Protein AF-A0A1H4CNF5-F1 (afdb_monomer)

Sequence (180 aa):
MAQELNKALQDVVSRQKLFEAAVQGYIKVQDEELDVLWWLHGGYSELANLPFGEVSSAQRPLVLAAELSELATVLPGPPSLAALLTRAGVESSAMVSVEVAVNALPLSLLHTLLPESDHPKVSPATTPILEAVRRRLEIDGQDGWTVGWDSVTGLAHKQELSALKFAQSAFLELLLVRLG

Solvent-accessible surface area (backbone atoms only — not comparable to full-atom values): 9914 Å² total; per-residue (Å²): 107,74,69,57,53,51,49,54,51,52,51,50,54,51,51,50,53,52,49,50,53,52,49,54,52,51,50,54,52,52,51,30,55,49,51,48,49,49,47,59,70,65,43,50,35,77,87,78,68,37,44,38,88,71,42,51,84,52,34,36,25,57,54,52,17,50,55,54,30,73,46,48,84,54,89,96,45,68,95,55,49,70,60,53,44,42,74,54,65,32,46,67,84,44,72,43,22,58,51,54,31,56,65,60,47,55,60,70,54,48,47,69,74,54,40,81,91,48,56,86,64,55,34,43,82,77,19,47,66,57,33,52,49,52,40,19,55,77,55,80,56,44,87,74,43,62,72,65,43,35,76,66,44,75,46,60,51,78,51,68,37,36,26,36,60,49,16,54,51,45,22,53,32,51,40,44,58,74,75,98

Secondary structure (DSSP, 8-state):
-HHHHHHHHHHHHHHHHHHHHHHHHHHHHHHHHHHHHHHHHHTEETTTTEETTTS-TTTHHHHHHHHHHHH--STT--TTHHHHHHHTT--SS-EEEHHHHHHHS-HHHHHHHS-GGGGGG--TTT-HHHHHHHHHHHTTT-GGGGTTHHHHHSS-TT-EEEHHHHHHHHHHHHHHHHH-

pLDDT: mean 95.27, std 4.28, range [64.88, 98.44]

Mean predicted aligned error: 4.14 Å

Foldseek 3Di:
DVVVVVVVVVVVVVVVVVVVVVVVVVVLVVQLVVVLVCCLVVQAQPLVRGRLVPPDLLQNLLSVLLVNLVSAPDPPHDPCLLVSSVSSPQDQPDKYFLLSNLLPDDLVSLCVSAPPVLLVVDALAQQLSNQLSSQCVVVVNDSPSLVCSCVRNVHRRPDIHRSSVSSVSSNNSSNSSPPD

Organism: NCBI:txid592050

InterPro domains:
  IPR045523 GTPase-associated system helical domain [PF19994] (5-179)

Structure (mmCIF, N/CA/C/O backbone):
data_AF-A0A1H4CNF5-F1
#
_entry.id   AF-A0A1H4CNF5-F1
#
loop_
_atom_site.group_PD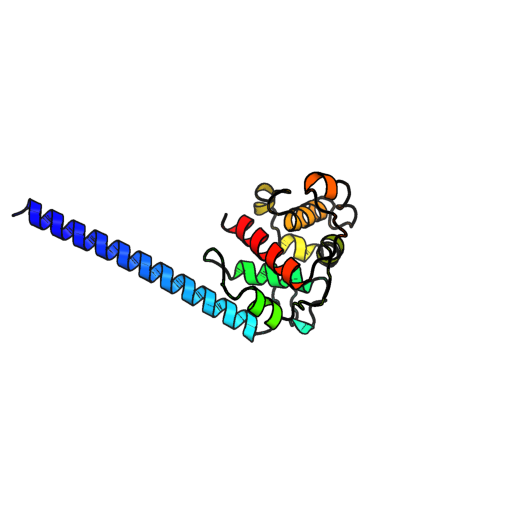B
_atom_site.id
_atom_site.type_symbol
_atom_site.label_atom_id
_atom_site.label_alt_id
_atom_site.label_comp_id
_atom_site.label_asym_id
_atom_site.label_entity_id
_atom_site.label_seq_id
_atom_site.pdbx_PDB_ins_code
_atom_site.Cartn_x
_atom_site.Cartn_y
_atom_site.Cartn_z
_atom_site.occupancy
_atom_site.B_iso_or_equiv
_atom_site.auth_seq_id
_atom_site.auth_comp_id
_atom_site.auth_asym_id
_atom_site.auth_atom_id
_atom_site.pdbx_PDB_model_num
ATOM 1 N N . MET A 1 1 ? 35.008 13.307 -45.219 1.00 64.88 1 MET A N 1
ATOM 2 C CA . MET A 1 1 ? 35.328 11.947 -44.726 1.00 64.88 1 MET A CA 1
ATOM 3 C C . MET A 1 1 ? 35.452 11.868 -43.204 1.00 64.88 1 MET A C 1
ATOM 5 O O . MET A 1 1 ? 34.572 11.271 -42.607 1.00 64.88 1 MET A O 1
ATOM 9 N N . ALA A 1 2 ? 36.448 12.479 -42.544 1.00 73.50 2 ALA A N 1
ATOM 10 C CA . ALA A 1 2 ? 36.614 12.339 -41.081 1.00 73.50 2 ALA A CA 1
ATOM 11 C C . ALA A 1 2 ? 35.409 12.843 -40.253 1.00 73.50 2 ALA A C 1
ATOM 13 O O . ALA A 1 2 ? 35.008 12.210 -39.281 1.00 73.50 2 ALA A O 1
ATOM 14 N N . GLN A 1 3 ? 34.789 13.950 -40.672 1.00 78.81 3 GLN A N 1
ATOM 15 C CA . GLN A 1 3 ? 33.620 14.527 -39.997 1.00 78.81 3 GLN A CA 1
ATOM 16 C C . GLN A 1 3 ? 32.350 13.670 -40.153 1.00 78.81 3 GLN A C 1
ATOM 18 O O . GLN A 1 3 ? 31.558 13.569 -39.220 1.00 78.81 3 GLN A O 1
ATOM 23 N N . GLU A 1 4 ? 32.178 13.008 -41.299 1.00 81.88 4 GLU A N 1
ATOM 24 C CA . GLU A 1 4 ? 31.044 12.105 -41.537 1.00 81.88 4 GLU A CA 1
ATOM 25 C C . GLU A 1 4 ? 31.194 10.784 -40.783 1.00 81.88 4 GLU A C 1
ATOM 27 O O . GLU A 1 4 ? 30.220 10.292 -40.222 1.00 81.88 4 GLU A O 1
ATOM 32 N N . LEU A 1 5 ? 32.419 10.255 -40.691 1.00 86.38 5 LEU A N 1
ATOM 33 C CA . LEU A 1 5 ? 32.714 9.082 -39.870 1.00 86.38 5 LEU A CA 1
ATOM 34 C C . LEU A 1 5 ? 32.433 9.356 -38.385 1.00 86.38 5 LEU A C 1
ATOM 36 O O . LEU A 1 5 ? 31.827 8.527 -37.713 1.00 86.38 5 LEU A O 1
ATOM 40 N N . ASN A 1 6 ? 32.822 10.534 -37.887 1.00 91.25 6 ASN A N 1
ATOM 41 C CA . ASN A 1 6 ? 32.566 10.926 -36.501 1.00 91.25 6 ASN A CA 1
ATOM 42 C C . ASN A 1 6 ? 31.057 11.047 -36.218 1.00 91.25 6 ASN A C 1
ATOM 44 O O . ASN A 1 6 ? 30.575 10.545 -35.206 1.00 91.25 6 ASN A O 1
ATOM 48 N N . LYS A 1 7 ? 30.289 11.624 -37.153 1.00 93.44 7 LYS A N 1
ATOM 49 C CA . LYS A 1 7 ? 28.824 11.693 -37.057 1.00 93.44 7 LYS A CA 1
ATOM 50 C C . LYS A 1 7 ? 28.179 10.302 -37.049 1.00 93.44 7 LYS A C 1
ATOM 52 O O . LYS A 1 7 ? 27.369 10.020 -36.176 1.00 93.44 7 LYS A O 1
ATOM 57 N N . ALA A 1 8 ? 28.572 9.415 -37.965 1.00 94.06 8 ALA A N 1
ATOM 58 C CA . ALA A 1 8 ? 28.045 8.050 -38.005 1.00 94.06 8 ALA A CA 1
ATOM 59 C C . ALA A 1 8 ? 28.347 7.276 -36.708 1.00 94.06 8 ALA A C 1
ATOM 61 O O . ALA A 1 8 ? 27.500 6.538 -36.210 1.00 94.06 8 ALA A O 1
ATOM 62 N N . LEU A 1 9 ? 29.534 7.480 -36.128 1.00 95.25 9 LEU A N 1
ATOM 63 C CA . LEU A 1 9 ? 29.922 6.867 -34.860 1.00 95.25 9 LEU A CA 1
ATOM 64 C C . LEU A 1 9 ? 29.094 7.421 -33.688 1.00 95.25 9 LEU A C 1
ATOM 66 O O . LEU A 1 9 ? 28.621 6.648 -32.857 1.00 95.25 9 LEU A O 1
ATOM 70 N N . GLN A 1 10 ? 28.840 8.733 -33.654 1.00 95.75 10 GLN A N 1
ATOM 71 C CA . GLN A 1 10 ? 27.931 9.354 -32.681 1.00 95.75 10 GLN A CA 1
ATOM 72 C C . GLN A 1 10 ? 26.492 8.838 -32.809 1.00 95.75 10 GLN A C 1
ATOM 74 O O . GLN A 1 10 ? 25.843 8.576 -31.792 1.00 95.75 10 GLN A O 1
ATOM 79 N N . ASP A 1 11 ? 26.005 8.643 -34.034 1.00 95.75 11 ASP A N 1
ATOM 80 C CA . ASP A 1 11 ? 24.675 8.091 -34.290 1.00 95.75 11 ASP A CA 1
ATOM 81 C C . ASP A 1 11 ? 24.570 6.643 -33.781 1.00 95.75 11 ASP A C 1
ATOM 83 O O . ASP A 1 11 ? 23.580 6.283 -33.143 1.00 95.75 11 ASP A O 1
ATOM 87 N N . VAL A 1 12 ? 25.602 5.817 -33.996 1.00 96.50 12 VAL A N 1
ATOM 88 C CA . VAL A 1 12 ? 25.658 4.439 -33.475 1.00 96.50 12 VAL A CA 1
ATOM 89 C C . VAL A 1 12 ? 25.674 4.427 -31.948 1.00 96.50 12 VAL A C 1
ATOM 91 O O . VAL A 1 12 ? 24.873 3.715 -31.346 1.00 96.50 12 VAL A O 1
ATOM 94 N N . VAL A 1 13 ? 26.516 5.249 -31.313 1.00 97.12 13 VAL A N 1
ATOM 95 C CA . VAL A 1 13 ? 26.571 5.354 -29.844 1.00 97.12 13 VAL A CA 1
ATOM 96 C C . VAL A 1 13 ? 25.222 5.795 -29.275 1.00 97.12 13 VAL A C 1
ATOM 98 O O . VAL A 1 13 ? 24.762 5.244 -28.278 1.00 97.12 13 VAL A O 1
ATOM 101 N N . SER A 1 14 ? 24.558 6.759 -29.914 1.00 96.62 14 SER A N 1
ATOM 102 C CA . SER A 1 14 ? 23.245 7.240 -29.473 1.00 96.6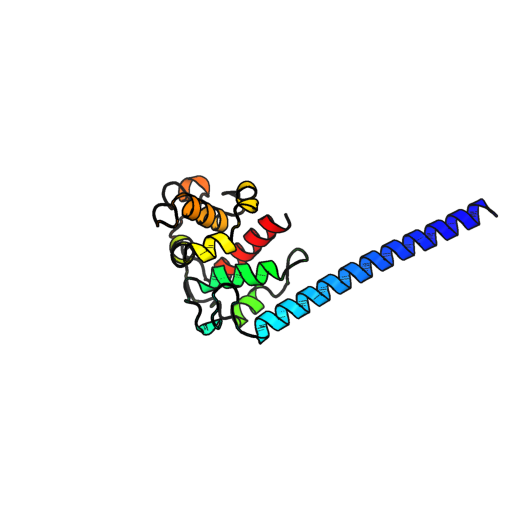2 14 SER A CA 1
ATOM 103 C C . SER A 1 14 ? 22.182 6.147 -29.580 1.00 96.62 14 SER A C 1
ATOM 105 O O . SER A 1 14 ? 21.421 5.936 -28.638 1.00 96.62 14 SER A O 1
ATOM 107 N N . ARG A 1 15 ? 22.167 5.389 -30.685 1.00 96.06 15 ARG A N 1
ATOM 108 C CA . ARG A 1 15 ? 21.268 4.235 -30.853 1.00 96.06 15 ARG A CA 1
ATOM 109 C C . ARG A 1 15 ? 21.540 3.145 -29.823 1.00 96.06 15 ARG A C 1
ATOM 111 O O . ARG A 1 15 ? 20.591 2.593 -29.280 1.00 96.06 15 ARG A O 1
ATOM 118 N N . GLN A 1 16 ? 22.808 2.865 -29.530 1.00 97.00 16 GLN A N 1
ATOM 119 C CA . GLN A 1 16 ? 23.183 1.866 -28.534 1.00 97.00 16 GLN A CA 1
ATOM 120 C C . GLN A 1 16 ? 22.712 2.265 -27.132 1.00 97.00 16 GLN A C 1
ATOM 122 O O . GLN A 1 16 ? 22.131 1.435 -26.444 1.00 97.00 16 GLN A O 1
ATOM 127 N N . LYS A 1 17 ? 22.865 3.538 -26.743 1.00 96.94 17 LYS A N 1
ATOM 128 C CA . LYS A 1 17 ? 22.351 4.048 -25.460 1.00 96.94 17 LYS A CA 1
ATOM 129 C C . LYS A 1 17 ? 20.832 3.937 -25.350 1.00 96.94 17 LYS A C 1
ATOM 131 O O . LYS A 1 17 ? 20.324 3.545 -24.307 1.00 96.94 17 LYS A O 1
ATOM 136 N N . LEU A 1 18 ? 20.107 4.276 -26.418 1.00 96.25 18 LEU A N 1
ATOM 137 C CA . LEU A 1 18 ? 18.647 4.151 -26.442 1.00 96.25 18 LEU A CA 1
ATOM 138 C C . LEU A 1 18 ? 18.205 2.690 -26.340 1.00 96.25 18 LEU A C 1
ATOM 140 O O . LEU A 1 18 ? 17.275 2.385 -25.600 1.00 96.25 18 LEU A O 1
ATOM 144 N N . PHE A 1 19 ? 18.885 1.794 -27.056 1.00 96.81 19 PHE A N 1
ATOM 145 C CA . PHE A 1 19 ? 18.624 0.362 -26.976 1.00 96.81 19 PHE A CA 1
ATOM 146 C C . PHE A 1 19 ? 18.889 -0.179 -25.568 1.00 96.81 19 PHE A C 1
ATOM 148 O O . PHE A 1 19 ? 18.034 -0.858 -25.010 1.00 96.81 19 PHE A O 1
ATOM 155 N N . GLU A 1 20 ? 20.030 0.161 -24.969 1.00 97.31 20 GLU A N 1
ATOM 156 C CA . GLU A 1 20 ? 20.380 -0.258 -23.611 1.00 97.31 20 GLU A CA 1
ATOM 157 C C . GLU A 1 20 ? 19.353 0.237 -22.586 1.00 97.31 20 GLU A C 1
ATOM 159 O O . GLU A 1 20 ? 18.864 -0.556 -21.786 1.00 97.31 20 GLU A O 1
ATOM 164 N N . ALA A 1 21 ? 18.953 1.510 -22.659 1.00 95.56 21 ALA A N 1
ATOM 165 C CA . ALA A 1 21 ? 17.925 2.064 -21.783 1.00 95.56 21 ALA A CA 1
ATOM 166 C C . ALA A 1 21 ? 16.567 1.358 -21.956 1.00 95.56 21 ALA A C 1
ATOM 168 O O . ALA A 1 21 ? 15.895 1.066 -20.968 1.00 95.56 21 ALA A O 1
ATOM 169 N N . ALA A 1 22 ? 16.174 1.044 -23.195 1.00 94.56 22 ALA A N 1
ATOM 170 C CA . ALA A 1 22 ? 14.934 0.321 -23.472 1.00 94.56 22 ALA A CA 1
ATOM 171 C C . ALA A 1 22 ? 14.970 -1.116 -22.925 1.00 94.56 22 ALA A C 1
ATOM 173 O O . ALA A 1 22 ? 13.998 -1.565 -22.320 1.00 94.56 22 ALA A O 1
ATOM 174 N N . VAL A 1 23 ? 16.094 -1.820 -23.090 1.00 96.50 23 VAL A N 1
ATOM 175 C CA . VAL A 1 23 ? 16.281 -3.179 -22.560 1.00 96.50 23 VAL A CA 1
ATOM 176 C C . VAL A 1 23 ? 16.286 -3.173 -21.034 1.00 96.50 23 VAL A C 1
ATOM 178 O O . VAL A 1 23 ? 15.608 -3.995 -20.428 1.00 96.50 23 VAL A O 1
ATOM 181 N N . GLN A 1 24 ? 16.986 -2.229 -20.401 1.00 94.75 24 GLN A N 1
ATOM 182 C CA . GLN A 1 24 ? 16.976 -2.086 -18.943 1.00 94.75 24 GLN A CA 1
ATOM 183 C C . GLN A 1 24 ? 15.569 -1.789 -18.412 1.00 94.75 24 GLN A C 1
ATOM 185 O O . GLN A 1 24 ? 15.169 -2.358 -17.401 1.00 94.75 24 GLN A O 1
ATOM 190 N N . GLY A 1 25 ? 14.806 -0.932 -19.099 1.00 91.69 25 GLY A N 1
ATOM 191 C CA . GLY A 1 25 ? 13.409 -0.669 -18.758 1.00 91.69 25 GLY A CA 1
ATOM 192 C C . GLY A 1 25 ? 12.540 -1.924 -18.857 1.00 91.69 25 GLY A C 1
ATOM 193 O O . GLY A 1 25 ? 11.796 -2.222 -17.930 1.00 91.69 25 GLY A O 1
ATOM 194 N N . TYR A 1 26 ? 12.683 -2.693 -19.940 1.00 92.88 26 TYR A N 1
ATOM 195 C CA . TYR A 1 26 ? 11.960 -3.954 -20.120 1.00 92.88 26 TYR A CA 1
ATOM 196 C C . TYR A 1 26 ? 12.291 -4.978 -19.026 1.00 92.88 26 TYR A C 1
ATOM 198 O O . TYR A 1 26 ? 11.378 -5.582 -18.475 1.00 92.88 26 TYR A O 1
ATOM 206 N N . ILE A 1 27 ? 13.574 -5.139 -18.677 1.00 94.75 27 ILE A N 1
ATOM 207 C CA . ILE A 1 27 ? 14.005 -6.059 -17.613 1.00 94.75 27 ILE A CA 1
ATOM 208 C C . ILE A 1 27 ? 13.372 -5.669 -16.275 1.00 94.75 27 ILE A C 1
ATOM 210 O O . ILE A 1 27 ? 12.783 -6.524 -15.631 1.00 94.75 27 ILE A O 1
ATOM 214 N N . LYS A 1 28 ? 13.391 -4.382 -15.903 1.00 92.75 28 LYS A N 1
ATOM 215 C CA . LYS A 1 28 ? 12.764 -3.916 -14.652 1.00 92.75 28 LYS A CA 1
ATOM 216 C C . LYS A 1 28 ? 11.272 -4.229 -14.578 1.00 92.75 28 LYS A C 1
ATOM 218 O O . LYS A 1 28 ? 10.793 -4.638 -13.530 1.00 92.75 28 LYS A O 1
ATOM 223 N N . VAL A 1 29 ? 10.547 -4.044 -15.683 1.00 92.62 29 VAL A N 1
ATOM 224 C CA . VAL A 1 29 ? 9.117 -4.385 -15.745 1.00 92.62 29 VAL A CA 1
ATOM 225 C C . VAL A 1 29 ? 8.913 -5.892 -15.591 1.00 92.62 29 VAL A C 1
ATOM 227 O O . VAL A 1 29 ? 8.014 -6.308 -14.873 1.00 92.62 29 VAL A O 1
ATOM 230 N N . GLN A 1 30 ? 9.746 -6.714 -16.233 1.00 94.44 30 GLN A N 1
ATOM 231 C CA . GLN A 1 30 ? 9.656 -8.171 -16.103 1.00 94.44 30 GLN A CA 1
ATOM 232 C C . GLN A 1 30 ? 9.985 -8.659 -14.687 1.00 94.44 30 GLN A C 1
ATOM 234 O O . GLN A 1 30 ? 9.307 -9.558 -14.197 1.00 94.44 30 GLN A O 1
ATOM 239 N N . ASP A 1 31 ? 10.981 -8.062 -14.031 1.00 95.19 31 ASP A N 1
ATOM 240 C CA . ASP A 1 31 ? 11.329 -8.384 -12.645 1.00 95.19 31 ASP A CA 1
ATOM 241 C C . ASP A 1 31 ? 10.171 -8.016 -11.698 1.00 95.19 31 ASP A C 1
ATOM 243 O O . ASP A 1 31 ? 9.736 -8.859 -10.919 1.00 95.19 31 ASP A O 1
ATOM 247 N N . GLU A 1 32 ? 9.575 -6.823 -11.846 1.00 95.25 32 GLU A N 1
ATOM 248 C CA . GLU A 1 32 ? 8.374 -6.420 -11.092 1.00 95.25 32 GLU A CA 1
ATOM 249 C C . GLU A 1 32 ? 7.196 -7.385 -11.315 1.00 95.25 32 GLU A C 1
ATOM 251 O O . GLU A 1 32 ? 6.569 -7.834 -10.355 1.00 95.25 32 GLU A O 1
ATOM 256 N N . GLU A 1 33 ? 6.881 -7.732 -12.569 1.00 95.19 33 GLU A N 1
ATOM 257 C CA . GLU A 1 33 ? 5.797 -8.674 -12.887 1.00 95.19 33 GLU A CA 1
ATOM 258 C C . GLU A 1 33 ? 6.029 -10.047 -12.241 1.00 95.19 33 GLU A C 1
ATOM 260 O O . GLU A 1 33 ? 5.082 -10.676 -11.757 1.00 95.19 33 GLU A O 1
ATOM 265 N N . LEU A 1 34 ? 7.282 -10.507 -12.219 1.00 96.44 34 LEU A N 1
ATOM 266 C CA . LEU A 1 34 ? 7.670 -11.774 -11.617 1.00 96.44 34 LEU A CA 1
ATOM 267 C C . LEU A 1 34 ? 7.568 -11.729 -10.087 1.00 96.44 34 LEU A C 1
ATOM 269 O O . LEU A 1 34 ? 7.006 -12.652 -9.497 1.00 96.44 34 LEU A O 1
ATOM 273 N N . ASP A 1 35 ? 8.042 -10.660 -9.452 1.00 96.88 35 ASP A N 1
ATOM 274 C CA . ASP A 1 35 ? 7.967 -10.473 -8.001 1.00 96.88 35 ASP A CA 1
ATOM 275 C C . ASP A 1 35 ? 6.511 -10.391 -7.522 1.00 96.88 35 ASP A C 1
ATOM 277 O O . ASP A 1 35 ? 6.114 -11.079 -6.578 1.00 96.88 35 ASP A O 1
ATOM 281 N N . VAL A 1 36 ? 5.667 -9.636 -8.233 1.00 97.25 36 VAL A N 1
ATOM 282 C CA . VAL A 1 36 ? 4.220 -9.570 -7.975 1.00 97.25 36 VAL A CA 1
ATOM 283 C C . VAL A 1 36 ? 3.560 -10.939 -8.147 1.00 97.25 36 VAL A C 1
ATOM 285 O O . VAL A 1 36 ? 2.690 -11.314 -7.352 1.00 97.25 36 VAL A O 1
ATOM 288 N N . LEU A 1 37 ? 3.956 -11.709 -9.167 1.00 96.38 37 LEU A N 1
ATOM 289 C CA . LEU A 1 37 ? 3.444 -13.061 -9.379 1.00 96.38 37 LEU A CA 1
ATOM 290 C C . LEU A 1 37 ? 3.838 -13.993 -8.227 1.00 96.38 37 LEU A C 1
ATOM 292 O O . LEU A 1 37 ? 2.992 -14.764 -7.765 1.00 96.38 37 LEU A O 1
ATOM 296 N N . TRP A 1 38 ? 5.083 -13.918 -7.752 1.00 97.38 38 TRP A N 1
ATOM 297 C CA . TRP A 1 38 ? 5.558 -14.719 -6.625 1.00 97.38 38 TRP A CA 1
ATOM 298 C C . TRP A 1 38 ? 4.844 -14.373 -5.331 1.00 97.38 38 TRP A C 1
ATOM 300 O O . TRP A 1 38 ? 4.374 -15.281 -4.647 1.00 97.38 38 TRP A O 1
ATOM 310 N N . TRP A 1 39 ? 4.690 -13.085 -5.036 1.00 97.81 39 TRP A N 1
ATOM 311 C CA . TRP A 1 39 ? 3.921 -12.612 -3.890 1.00 97.81 39 TRP A CA 1
ATOM 312 C C . TRP A 1 39 ? 2.479 -13.129 -3.928 1.00 97.81 39 TRP A C 1
ATOM 314 O O . TRP A 1 39 ? 1.992 -13.732 -2.967 1.00 97.81 39 TRP A O 1
ATOM 324 N N . LEU A 1 40 ? 1.807 -12.991 -5.076 1.00 97.75 40 LEU A N 1
ATOM 325 C CA . LEU A 1 40 ? 0.423 -13.428 -5.220 1.00 97.75 40 LEU A CA 1
ATOM 326 C C . LEU A 1 40 ? 0.278 -14.954 -5.127 1.00 97.75 40 LEU A C 1
ATOM 328 O O . LEU A 1 40 ? -0.679 -15.444 -4.528 1.00 97.75 40 LEU A O 1
ATOM 332 N N . HIS A 1 41 ? 1.197 -15.711 -5.734 1.00 97.62 41 HIS A N 1
ATOM 333 C CA . HIS A 1 41 ? 1.174 -17.173 -5.702 1.00 97.62 41 HIS A CA 1
ATOM 334 C C . HIS A 1 41 ? 1.533 -17.730 -4.321 1.00 97.62 41 HIS A C 1
ATOM 336 O O . HIS A 1 41 ? 0.935 -18.716 -3.892 1.00 97.62 41 HIS A O 1
ATOM 342 N N . GLY A 1 42 ? 2.479 -17.095 -3.626 1.00 97.00 42 GLY A N 1
ATOM 343 C CA . GLY A 1 42 ? 2.877 -17.457 -2.269 1.00 97.00 42 GLY A CA 1
ATOM 344 C C . GLY A 1 42 ? 1.737 -17.306 -1.264 1.00 97.00 42 GLY A C 1
ATOM 345 O O . GLY A 1 42 ? 1.641 -18.098 -0.329 1.00 97.00 42 GLY A O 1
ATOM 346 N N . GLY A 1 43 ? 0.831 -16.344 -1.480 1.00 97.62 43 GLY A N 1
ATOM 347 C CA . GLY A 1 43 ? -0.386 -16.214 -0.678 1.00 97.62 43 GLY A CA 1
ATOM 348 C C . GLY A 1 43 ? -0.122 -15.834 0.783 1.00 97.62 43 GLY A C 1
ATOM 349 O O . GLY A 1 43 ? -0.927 -16.164 1.660 1.00 97.62 43 GLY A O 1
ATOM 350 N N . TYR A 1 44 ? 1.014 -15.189 1.053 1.00 98.19 44 TYR A N 1
ATOM 351 C CA . TYR A 1 44 ? 1.524 -14.903 2.388 1.00 98.19 44 TYR A CA 1
ATOM 352 C C . TYR A 1 44 ? 1.993 -13.456 2.483 1.00 98.19 44 TYR A C 1
ATOM 354 O O . TYR A 1 44 ? 2.719 -12.979 1.616 1.00 98.19 44 TYR A O 1
ATOM 362 N N . SER A 1 45 ? 1.570 -12.774 3.544 1.00 97.88 45 SER A N 1
ATOM 363 C CA . SER A 1 45 ? 1.997 -11.420 3.866 1.00 97.88 45 SER A CA 1
ATOM 364 C C . SER A 1 45 ? 3.228 -11.488 4.757 1.00 97.88 45 SER A C 1
ATOM 366 O O . SER A 1 45 ? 3.159 -11.984 5.883 1.00 97.88 45 SER A O 1
ATOM 368 N N . GLU A 1 46 ? 4.352 -10.982 4.261 1.00 96.12 46 GLU A N 1
ATOM 369 C CA . GLU A 1 46 ? 5.586 -10.826 5.031 1.00 96.12 46 GLU A CA 1
ATOM 370 C C . GLU A 1 46 ? 5.433 -9.757 6.115 1.00 96.12 46 GLU A C 1
ATOM 372 O O . GLU A 1 46 ? 5.864 -9.955 7.249 1.00 96.12 46 GLU A O 1
ATOM 377 N N . LEU A 1 47 ? 4.746 -8.659 5.790 1.00 95.75 47 LEU A N 1
ATOM 378 C CA . LEU A 1 47 ? 4.487 -7.544 6.688 1.00 95.75 47 LEU A CA 1
ATOM 379 C C . LEU A 1 47 ? 3.657 -7.994 7.893 1.00 95.75 47 LEU A C 1
ATOM 381 O O . LEU A 1 47 ? 4.034 -7.726 9.027 1.00 95.75 47 LEU A O 1
ATOM 385 N N . ALA A 1 48 ? 2.552 -8.714 7.679 1.00 95.81 48 ALA A N 1
ATOM 386 C CA . ALA A 1 48 ? 1.749 -9.261 8.775 1.00 95.81 48 ALA A CA 1
ATOM 387 C C . ALA A 1 48 ? 2.305 -10.578 9.342 1.00 95.81 48 ALA A C 1
ATOM 389 O O . ALA A 1 48 ? 1.847 -11.019 10.396 1.00 95.81 48 ALA A O 1
ATOM 390 N N . ASN A 1 49 ? 3.266 -11.201 8.654 1.00 96.62 49 ASN A N 1
ATOM 391 C CA . ASN A 1 49 ? 3.773 -12.542 8.926 1.00 96.62 49 ASN A CA 1
ATOM 392 C C . ASN A 1 49 ? 2.643 -13.583 9.069 1.00 96.62 49 ASN A C 1
ATOM 394 O O . ASN A 1 49 ? 2.591 -14.335 10.045 1.00 96.62 49 ASN A O 1
ATOM 398 N N . LEU A 1 50 ? 1.711 -13.579 8.111 1.00 97.88 50 LEU A N 1
ATOM 399 C CA . LEU A 1 50 ? 0.521 -14.434 8.088 1.00 97.88 50 LEU A CA 1
ATOM 400 C C . LEU A 1 50 ? 0.110 -14.770 6.645 1.00 97.88 50 LEU A C 1
ATOM 402 O O . LEU A 1 50 ? 0.288 -13.940 5.751 1.00 97.88 50 LEU A O 1
ATOM 406 N N . PRO A 1 51 ? -0.541 -15.923 6.397 1.00 98.31 51 PRO A N 1
ATOM 407 C CA . PRO A 1 51 ? -1.248 -16.157 5.140 1.00 98.31 51 PRO A CA 1
ATOM 408 C C . PRO A 1 51 ? -2.271 -15.045 4.863 1.00 98.31 51 PRO A C 1
ATOM 410 O O . PRO A 1 51 ? -2.937 -14.575 5.786 1.00 98.31 51 PRO A O 1
ATOM 413 N N . PHE A 1 52 ? -2.478 -14.655 3.600 1.00 97.81 52 PHE A N 1
ATOM 414 C CA . PHE A 1 52 ? -3.394 -13.553 3.249 1.00 97.81 52 PHE A CA 1
ATOM 415 C C . PHE A 1 52 ? -4.812 -13.723 3.820 1.00 97.81 52 PHE A C 1
ATOM 417 O O . PHE A 1 52 ? -5.441 -12.752 4.251 1.00 97.81 52 PHE A O 1
ATOM 424 N N . GLY A 1 53 ? -5.309 -14.964 3.850 1.00 96.19 53 GLY A N 1
ATOM 425 C CA . GLY A 1 53 ? -6.622 -15.299 4.406 1.00 96.19 53 GLY A CA 1
ATOM 426 C C . GLY A 1 53 ? -6.722 -15.132 5.927 1.00 96.19 53 GLY A C 1
ATOM 427 O O . GLY A 1 53 ? -7.823 -14.941 6.438 1.00 96.19 53 GLY A O 1
ATOM 428 N N . GLU A 1 54 ? -5.593 -15.163 6.637 1.00 97.75 54 GLU A N 1
ATOM 429 C CA . GLU A 1 54 ? -5.512 -15.000 8.094 1.00 97.75 54 GLU A CA 1
ATOM 430 C C . GLU A 1 54 ? -5.265 -13.545 8.515 1.00 97.75 54 GLU A C 1
ATOM 432 O O . GLU A 1 54 ? -5.570 -13.173 9.648 1.00 97.75 54 GLU A O 1
ATOM 437 N N . VAL A 1 55 ? -4.796 -12.687 7.601 1.00 97.62 55 VAL A N 1
ATOM 438 C CA . VAL A 1 55 ? -4.764 -11.237 7.831 1.00 97.62 55 VAL A CA 1
ATOM 439 C C . VAL A 1 55 ? -6.196 -10.743 8.026 1.00 97.62 55 VAL A C 1
ATOM 441 O O . VAL A 1 55 ? -7.064 -10.993 7.183 1.00 97.62 55 VAL A O 1
ATOM 444 N N . SER A 1 56 ? -6.464 -10.038 9.129 1.00 96.50 56 SER A N 1
ATOM 445 C CA . SER A 1 56 ? -7.820 -9.576 9.450 1.00 96.50 56 SER A CA 1
ATOM 446 C C . SER A 1 56 ? -8.382 -8.667 8.352 1.00 96.50 56 SER A C 1
ATOM 448 O O 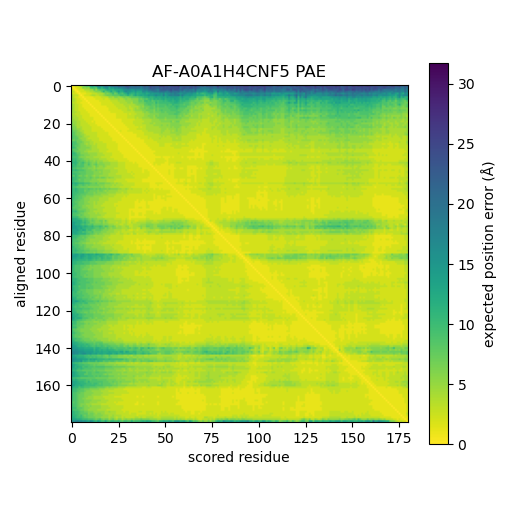. SER A 1 56 ? -7.650 -7.898 7.728 1.00 96.50 56 SER A O 1
ATOM 450 N N . SER A 1 57 ? -9.696 -8.709 8.124 1.00 95.88 57 SER A N 1
ATOM 451 C CA . SER A 1 57 ? -10.346 -7.924 7.062 1.00 95.88 57 SER A CA 1
ATOM 452 C C . SER A 1 57 ? -10.146 -6.410 7.200 1.00 95.88 57 SER A C 1
ATOM 454 O O . SER A 1 57 ? -10.145 -5.714 6.189 1.00 95.88 57 SER A O 1
ATOM 456 N N . ALA A 1 58 ? -9.943 -5.905 8.421 1.00 96.38 58 ALA A N 1
ATOM 457 C CA . ALA A 1 58 ? -9.652 -4.497 8.680 1.00 96.38 58 ALA A CA 1
ATOM 458 C C . ALA A 1 58 ? -8.212 -4.106 8.300 1.00 96.38 58 ALA A C 1
ATOM 460 O O . ALA A 1 58 ? -7.993 -3.022 7.770 1.00 96.38 58 ALA A O 1
ATOM 461 N N . GLN A 1 59 ? -7.234 -4.989 8.534 1.00 97.06 59 GLN A N 1
ATOM 462 C CA . GLN A 1 59 ? -5.819 -4.737 8.222 1.00 97.06 59 GLN A CA 1
ATOM 463 C C . GLN A 1 59 ? -5.496 -4.999 6.750 1.00 97.06 59 GLN A C 1
ATOM 465 O O . GLN A 1 59 ? -4.715 -4.269 6.141 1.00 97.06 59 GLN A O 1
ATOM 470 N N . ARG A 1 60 ? -6.096 -6.049 6.179 1.00 97.44 60 ARG A N 1
ATOM 471 C CA . ARG A 1 60 ? -5.749 -6.608 4.867 1.00 97.44 60 ARG A CA 1
ATOM 472 C C . ARG A 1 60 ? -5.664 -5.565 3.743 1.00 97.44 60 ARG A C 1
ATOM 474 O O . ARG A 1 60 ? -4.691 -5.621 2.998 1.00 97.44 60 ARG A O 1
ATOM 481 N N . PRO A 1 61 ? -6.593 -4.598 3.609 1.00 98.06 61 PRO A N 1
ATOM 482 C CA . PRO A 1 61 ? -6.523 -3.600 2.543 1.00 98.06 61 PRO A CA 1
ATOM 483 C C . PRO A 1 61 ? -5.255 -2.749 2.607 1.00 98.06 61 PRO A C 1
ATOM 485 O O . PRO A 1 61 ? -4.671 -2.460 1.571 1.00 98.06 61 PRO A O 1
ATOM 488 N N . LEU A 1 62 ? -4.827 -2.366 3.812 1.00 98.12 62 LEU A N 1
ATOM 489 C CA . LEU A 1 62 ? -3.667 -1.503 4.014 1.00 98.12 62 LEU A CA 1
ATOM 490 C C . LEU A 1 62 ? -2.357 -2.301 3.982 1.00 98.12 62 LEU A C 1
ATOM 492 O O . LEU A 1 62 ? -1.403 -1.875 3.342 1.00 98.12 62 LEU A O 1
ATOM 496 N N . VAL A 1 63 ? -2.337 -3.489 4.596 1.00 98.25 63 VAL A N 1
ATOM 497 C CA . VAL A 1 63 ? -1.176 -4.398 4.597 1.00 98.25 63 VAL A CA 1
ATOM 498 C C . VAL A 1 63 ? -0.813 -4.837 3.181 1.00 98.25 63 VAL A C 1
ATOM 500 O O . VAL A 1 63 ? 0.333 -4.700 2.769 1.00 98.25 63 VAL A O 1
ATOM 503 N N . LEU A 1 64 ? -1.785 -5.340 2.414 1.00 98.31 64 LEU A N 1
ATOM 504 C CA . LEU A 1 64 ? -1.501 -5.862 1.076 1.00 98.31 64 LEU A CA 1
ATOM 505 C C . LEU A 1 64 ? -1.242 -4.740 0.068 1.00 98.31 64 LEU A C 1
ATOM 507 O O . LEU A 1 64 ? -0.498 -4.942 -0.885 1.00 98.31 64 LEU A O 1
ATOM 511 N N . ALA A 1 65 ? -1.816 -3.551 0.281 1.00 98.06 65 ALA A N 1
ATOM 512 C CA . ALA A 1 65 ? -1.447 -2.369 -0.490 1.00 98.06 65 ALA A CA 1
ATOM 513 C C . ALA A 1 65 ? 0.001 -1.938 -0.217 1.00 98.06 65 ALA A C 1
ATOM 515 O O . ALA A 1 65 ? 0.703 -1.617 -1.170 1.00 98.06 65 ALA A O 1
ATOM 516 N N . ALA A 1 66 ? 0.452 -1.973 1.044 1.00 97.94 66 ALA A N 1
ATOM 517 C CA . ALA A 1 66 ? 1.843 -1.715 1.421 1.00 97.94 66 ALA A CA 1
ATOM 518 C C . ALA A 1 66 ? 2.807 -2.680 0.733 1.00 97.94 66 ALA A C 1
ATOM 520 O O . ALA A 1 66 ? 3.668 -2.230 -0.019 1.00 97.94 66 ALA A O 1
ATOM 521 N N . GLU A 1 67 ? 2.612 -3.987 0.890 1.00 97.88 67 GLU A N 1
ATOM 522 C CA . GLU A 1 67 ? 3.480 -4.982 0.249 1.00 97.88 67 GLU A CA 1
ATOM 523 C C . GLU A 1 67 ? 3.485 -4.858 -1.271 1.00 97.88 67 GLU A C 1
ATOM 525 O O . GLU A 1 67 ? 4.545 -4.774 -1.881 1.00 97.88 67 GLU A O 1
ATOM 530 N N . LEU A 1 68 ? 2.306 -4.781 -1.894 1.00 97.19 68 LEU A N 1
ATOM 531 C CA . LEU A 1 68 ? 2.230 -4.676 -3.346 1.00 97.19 68 LEU A CA 1
ATOM 532 C C . LEU A 1 68 ? 2.849 -3.369 -3.845 1.00 97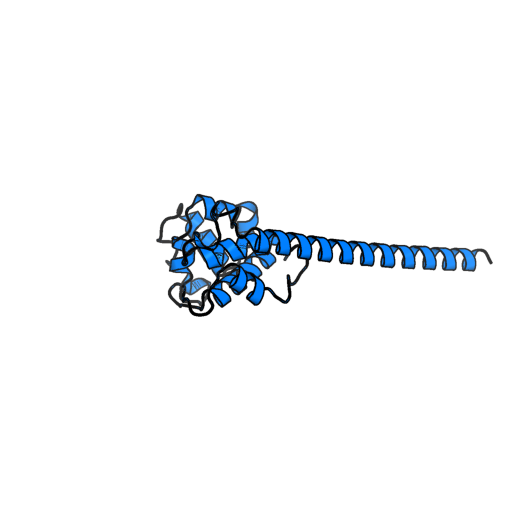.19 68 LEU A C 1
ATOM 534 O O . LEU A 1 68 ? 3.431 -3.346 -4.928 1.00 97.19 68 LEU A O 1
ATOM 538 N N . SER A 1 69 ? 2.744 -2.288 -3.063 1.00 96.50 69 SER A N 1
ATOM 539 C CA . SER A 1 69 ? 3.432 -1.049 -3.393 1.00 96.50 69 SER A CA 1
ATOM 540 C C . SER A 1 69 ? 4.934 -1.266 -3.390 1.00 96.50 69 SER A C 1
ATOM 542 O O . SER A 1 69 ? 5.545 -0.830 -4.346 1.00 96.50 69 SER A O 1
ATOM 544 N N . GLU A 1 70 ? 5.536 -1.944 -2.405 1.00 95.44 70 GLU A N 1
ATOM 545 C CA . GLU A 1 70 ? 6.988 -2.223 -2.343 1.00 95.44 70 GLU A CA 1
ATOM 546 C C . GLU A 1 70 ? 7.507 -3.003 -3.553 1.00 95.44 70 GLU A C 1
ATOM 548 O O . GLU A 1 70 ? 8.606 -2.726 -4.031 1.00 95.44 70 GLU A O 1
ATOM 553 N N . LEU A 1 71 ? 6.690 -3.896 -4.111 1.00 96.06 71 LEU A N 1
ATOM 554 C CA . LEU A 1 71 ? 7.042 -4.646 -5.320 1.00 96.06 71 LEU A CA 1
ATOM 555 C C . LEU A 1 71 ? 6.986 -3.790 -6.594 1.00 96.06 71 LEU A C 1
ATOM 557 O O . LEU A 1 71 ? 7.698 -4.065 -7.556 1.00 96.06 71 LEU A O 1
ATOM 561 N N . ALA A 1 72 ? 6.158 -2.744 -6.618 1.00 94.25 72 ALA A N 1
ATOM 562 C CA . ALA A 1 72 ? 6.011 -1.875 -7.779 1.00 94.25 72 ALA A CA 1
ATOM 563 C C . ALA A 1 72 ? 7.160 -0.850 -7.864 1.00 94.25 72 ALA A C 1
ATOM 565 O O . ALA A 1 72 ? 7.199 0.150 -7.151 1.00 94.25 72 ALA A O 1
ATOM 566 N N . THR A 1 73 ? 8.106 -1.069 -8.771 1.00 90.44 73 THR A N 1
ATOM 567 C CA . THR A 1 73 ? 9.280 -0.211 -9.000 1.00 90.44 73 THR A CA 1
ATOM 568 C C . THR A 1 73 ? 9.123 0.715 -10.208 1.00 90.44 73 THR A C 1
ATOM 570 O O . THR A 1 73 ? 9.897 1.665 -10.369 1.00 90.44 73 THR A O 1
ATOM 573 N N . VAL A 1 74 ? 8.114 0.473 -11.048 1.00 87.38 74 VAL A N 1
ATOM 574 C CA . VAL A 1 74 ? 7.823 1.237 -12.261 1.00 87.38 74 VAL A CA 1
ATOM 575 C C . VAL A 1 74 ? 6.456 1.910 -12.143 1.00 87.38 74 VAL A C 1
ATOM 577 O O . VAL A 1 74 ? 5.427 1.266 -11.968 1.00 87.38 74 VAL A O 1
ATOM 580 N N . LEU A 1 75 ? 6.415 3.238 -12.284 1.00 88.50 75 LEU A N 1
ATOM 581 C CA . LEU A 1 75 ? 5.152 3.981 -12.309 1.00 88.50 75 LEU A CA 1
ATOM 582 C C . LEU A 1 75 ? 4.374 3.714 -13.612 1.00 88.50 75 LEU A C 1
ATOM 584 O O . LEU A 1 75 ? 4.986 3.665 -14.682 1.00 88.50 75 LEU A O 1
ATOM 588 N N . PRO A 1 76 ? 3.029 3.617 -13.564 1.00 86.06 76 PRO A N 1
ATOM 589 C CA . PRO A 1 76 ? 2.133 3.878 -12.425 1.00 86.06 76 PRO A CA 1
ATOM 590 C C . PRO A 1 76 ? 1.821 2.645 -11.543 1.00 86.06 76 PRO A C 1
ATOM 592 O O . PRO A 1 76 ? 0.833 2.659 -10.808 1.00 86.06 76 PRO A O 1
ATOM 595 N N . GLY A 1 77 ? 2.622 1.581 -11.622 1.00 88.62 77 GLY A N 1
ATOM 596 C CA . GLY A 1 77 ? 2.318 0.265 -11.064 1.00 88.62 77 GLY A CA 1
ATOM 597 C C . GLY A 1 77 ? 1.514 -0.619 -12.031 1.00 88.62 77 GLY A C 1
ATOM 598 O O . GLY A 1 77 ? 1.207 -0.208 -13.159 1.00 88.62 77 GLY A O 1
ATOM 599 N N . PRO A 1 78 ? 1.143 -1.841 -11.612 1.00 92.00 78 PRO A N 1
ATOM 600 C CA . PRO A 1 78 ? 0.548 -2.827 -12.501 1.00 92.00 78 PRO A CA 1
ATOM 601 C C . PRO A 1 78 ? -0.873 -2.425 -12.934 1.00 92.00 78 PRO A C 1
ATOM 603 O O . PRO A 1 78 ? -1.721 -2.114 -12.088 1.00 92.00 78 PRO A O 1
ATOM 606 N N . PRO A 1 79 ? -1.218 -2.525 -14.235 1.00 90.81 79 PRO A N 1
ATOM 607 C CA . PRO A 1 79 ? -2.554 -2.178 -14.733 1.00 90.81 79 PRO A CA 1
ATOM 608 C C . PRO A 1 79 ? -3.659 -3.067 -14.138 1.00 90.81 79 PRO A C 1
ATOM 610 O O . PRO A 1 79 ? -4.826 -2.682 -14.091 1.00 90.81 79 PRO A O 1
ATOM 613 N N . SER A 1 80 ? -3.296 -4.257 -13.657 1.00 94.44 80 SER A N 1
ATOM 614 C CA . SER A 1 80 ? -4.184 -5.225 -13.015 1.00 94.44 80 SER A CA 1
ATOM 615 C C . SER A 1 80 ? -4.257 -5.090 -11.490 1.00 94.44 80 SER A C 1
ATOM 617 O O . SER A 1 80 ? -4.714 -6.030 -10.842 1.00 94.44 80 SER A O 1
ATOM 619 N N . LEU A 1 81 ? -3.854 -3.954 -10.902 1.00 96.44 81 LEU A N 1
ATOM 620 C CA . LEU A 1 81 ? -3.835 -3.715 -9.448 1.00 96.44 81 LEU A CA 1
ATOM 621 C C . LEU A 1 81 ? -5.093 -4.222 -8.722 1.00 96.44 81 LEU A C 1
ATOM 623 O O . LEU A 1 81 ? -4.997 -4.973 -7.756 1.00 96.44 81 LEU A O 1
ATOM 627 N N . ALA A 1 82 ? -6.283 -3.859 -9.211 1.00 96.88 82 ALA A N 1
ATOM 628 C CA . ALA A 1 82 ? -7.543 -4.285 -8.600 1.00 96.88 82 ALA A CA 1
ATOM 629 C C . ALA A 1 82 ? -7.695 -5.815 -8.584 1.00 96.88 82 ALA A C 1
ATOM 631 O O . ALA A 1 82 ? -8.083 -6.395 -7.573 1.00 96.88 82 ALA A O 1
ATOM 632 N N . ALA A 1 83 ? -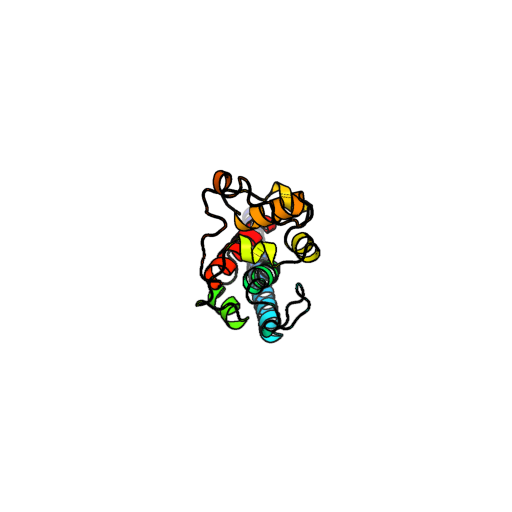7.357 -6.475 -9.694 1.00 97.31 83 ALA A N 1
ATOM 633 C CA . ALA A 1 83 ? -7.438 -7.924 -9.803 1.00 97.31 83 ALA A CA 1
ATOM 634 C C . ALA A 1 83 ? -6.418 -8.614 -8.886 1.00 97.31 83 ALA A C 1
ATOM 636 O O . ALA A 1 83 ? -6.765 -9.608 -8.254 1.00 97.31 83 ALA A O 1
ATOM 637 N N . LEU A 1 84 ? -5.200 -8.074 -8.774 1.00 98.00 84 LEU A N 1
ATOM 638 C CA . LEU A 1 84 ? -4.166 -8.579 -7.866 1.00 98.00 84 LEU A CA 1
ATOM 639 C C . LEU A 1 84 ? -4.637 -8.508 -6.408 1.00 98.00 84 LEU A C 1
ATOM 641 O O . LEU A 1 84 ? -4.650 -9.526 -5.721 1.00 98.00 84 LEU A O 1
ATOM 645 N N . LEU A 1 85 ? -5.130 -7.346 -5.970 1.00 98.06 85 LEU A N 1
ATOM 646 C CA . LEU A 1 85 ? -5.650 -7.144 -4.613 1.00 98.06 85 LEU A CA 1
ATOM 647 C C . LEU A 1 85 ? -6.853 -8.049 -4.312 1.00 98.06 85 LEU A C 1
ATOM 649 O O . LEU A 1 85 ? -6.912 -8.669 -3.251 1.00 98.06 85 LEU A O 1
ATOM 653 N N . THR A 1 86 ? -7.799 -8.188 -5.247 1.00 97.75 86 THR A N 1
ATOM 654 C CA . THR A 1 86 ? -8.934 -9.109 -5.077 1.00 97.75 86 THR A CA 1
ATOM 655 C C . THR A 1 86 ? -8.482 -10.563 -4.992 1.00 97.75 86 THR A C 1
ATOM 657 O O . THR A 1 86 ? -8.992 -11.313 -4.161 1.00 97.75 86 THR A O 1
ATOM 660 N N . ARG A 1 87 ? -7.505 -10.979 -5.807 1.00 97.50 87 ARG A N 1
ATOM 661 C CA . ARG A 1 87 ? -6.945 -12.338 -5.752 1.00 97.50 87 ARG A CA 1
ATOM 662 C C . ARG A 1 87 ? -6.178 -12.592 -4.455 1.00 97.50 87 ARG A C 1
ATOM 664 O O . ARG A 1 87 ? -6.224 -13.713 -3.964 1.00 97.50 87 ARG A O 1
ATOM 671 N N 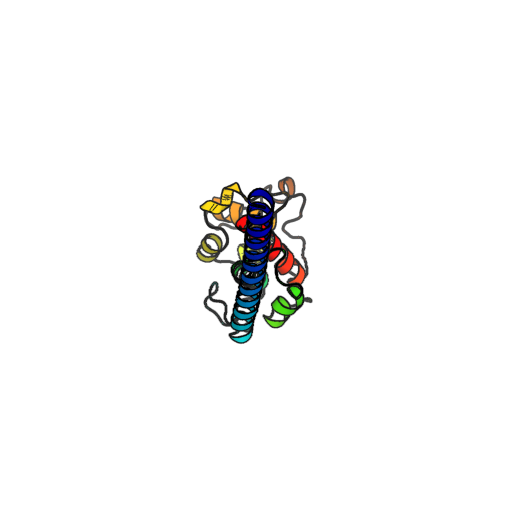. ALA A 1 88 ? -5.575 -11.558 -3.877 1.00 97.38 88 ALA A N 1
ATOM 672 C CA . ALA A 1 88 ? -4.951 -11.599 -2.560 1.00 97.38 88 ALA A CA 1
ATOM 673 C C . ALA A 1 88 ? -5.965 -11.516 -1.392 1.00 97.38 88 ALA A C 1
ATOM 675 O O . ALA A 1 88 ? -5.578 -11.523 -0.229 1.00 97.38 88 ALA A O 1
ATOM 676 N N . GLY A 1 89 ? -7.275 -11.466 -1.668 1.00 96.75 89 GLY A N 1
ATOM 677 C CA . GLY A 1 89 ? -8.328 -11.532 -0.649 1.00 96.75 89 GLY A CA 1
ATOM 678 C C . GLY A 1 89 ? -8.867 -10.180 -0.171 1.00 96.75 89 GLY A C 1
ATOM 679 O O . GLY A 1 89 ? -9.580 -10.130 0.835 1.00 96.75 89 GLY A O 1
ATOM 680 N N . VAL A 1 90 ? -8.559 -9.077 -0.863 1.00 97.56 90 VAL A N 1
ATOM 681 C CA . VAL A 1 90 ? -9.213 -7.779 -0.631 1.00 97.56 90 VAL A CA 1
ATOM 682 C C . VAL A 1 90 ? -10.579 -7.767 -1.320 1.00 97.56 90 VAL A C 1
ATOM 684 O O . VAL A 1 90 ? -10.694 -7.615 -2.538 1.00 97.56 90 VAL A O 1
ATOM 687 N N . GLU A 1 91 ? -11.634 -7.937 -0.532 1.00 93.19 91 GLU A N 1
ATOM 688 C CA . GLU A 1 91 ? -13.003 -8.049 -1.035 1.00 93.19 91 GLU A CA 1
ATOM 689 C C . GLU A 1 91 ? -13.569 -6.695 -1.485 1.00 93.19 91 GLU A C 1
ATOM 691 O O . GLU A 1 91 ? -13.503 -5.697 -0.772 1.00 93.19 91 GLU A O 1
ATOM 696 N N . SER A 1 92 ? -14.208 -6.652 -2.655 1.00 91.94 92 SER A N 1
ATOM 697 C CA . SER A 1 92 ? -14.861 -5.432 -3.148 1.00 91.94 92 SER A CA 1
ATOM 698 C C . SER A 1 92 ? -16.158 -5.088 -2.406 1.00 91.94 92 SER A C 1
ATOM 700 O O . SER A 1 92 ? -16.586 -3.938 -2.440 1.00 91.94 92 SER A O 1
ATOM 702 N N . SER A 1 93 ? -16.804 -6.075 -1.778 1.00 92.88 93 SER A N 1
ATOM 703 C CA . SER A 1 93 ? -18.050 -5.914 -1.015 1.00 92.88 93 SER A CA 1
ATOM 704 C C . SER A 1 93 ? -17.831 -5.500 0.436 1.00 92.88 93 SER A C 1
ATOM 706 O O . SER A 1 93 ? -18.754 -4.978 1.057 1.00 92.88 93 SER A O 1
ATOM 708 N N . ALA A 1 94 ? -16.642 -5.750 0.986 1.00 94.75 94 ALA A N 1
ATOM 709 C CA . ALA A 1 94 ? -16.312 -5.345 2.342 1.00 94.75 94 ALA A CA 1
ATOM 710 C C . ALA A 1 94 ? -16.170 -3.822 2.406 1.00 94.75 94 ALA A C 1
ATOM 712 O O . ALA A 1 94 ? -15.588 -3.215 1.507 1.00 94.75 94 ALA A O 1
ATOM 713 N N . MET A 1 95 ? -16.685 -3.219 3.473 1.00 97.31 95 MET A N 1
ATOM 714 C CA . MET A 1 95 ? -16.584 -1.786 3.731 1.00 97.31 95 MET A CA 1
ATOM 715 C C . MET A 1 95 ? -15.577 -1.545 4.852 1.00 97.31 95 MET A C 1
ATOM 717 O O . MET A 1 95 ? -15.517 -2.307 5.816 1.00 97.31 95 MET A O 1
ATOM 721 N N . VAL A 1 96 ? -14.765 -0.504 4.707 1.00 97.62 96 VAL A N 1
ATOM 722 C CA . VAL A 1 96 ? -13.754 -0.117 5.690 1.00 97.62 96 VAL A CA 1
ATOM 723 C C . VAL A 1 96 ? -13.603 1.401 5.698 1.00 97.62 96 VAL A C 1
ATOM 725 O O . VAL A 1 96 ? -13.680 2.048 4.651 1.00 97.62 96 VAL A O 1
ATOM 728 N N . SER A 1 97 ? -13.411 1.976 6.881 1.00 98.00 97 SER A N 1
ATOM 729 C CA . SER A 1 97 ? -13.069 3.388 7.054 1.00 98.00 97 SER A CA 1
ATOM 730 C C . SER A 1 97 ? -11.571 3.554 7.313 1.00 98.00 97 SER A C 1
ATOM 732 O O . SER A 1 97 ? -10.890 2.602 7.706 1.00 98.00 97 SER A O 1
ATOM 734 N N . VAL A 1 98 ? -11.055 4.774 7.130 1.00 97.81 98 VAL A N 1
ATOM 735 C CA . VAL A 1 98 ? -9.659 5.098 7.473 1.00 97.81 98 VAL A CA 1
ATOM 736 C C . VAL A 1 98 ? -9.404 4.827 8.951 1.00 97.81 98 VAL A C 1
ATOM 738 O O . VAL A 1 98 ? -8.405 4.200 9.286 1.00 97.81 98 VAL A O 1
ATOM 741 N N . GLU A 1 99 ? -10.338 5.216 9.822 1.00 97.50 99 GLU A N 1
ATOM 742 C CA . GLU A 1 99 ? -10.239 4.964 11.261 1.00 97.50 99 GLU A CA 1
ATOM 743 C C . GLU A 1 99 ? -10.062 3.477 11.581 1.00 97.50 99 GLU A C 1
ATOM 745 O O . GLU A 1 99 ? -9.124 3.100 12.280 1.00 97.50 99 GLU A O 1
ATOM 750 N N . VAL A 1 100 ? -10.935 2.627 11.033 1.00 97.69 100 VAL A N 1
ATOM 751 C CA . VAL A 1 100 ? -10.917 1.185 11.302 1.00 97.69 100 VAL A CA 1
ATOM 752 C C . VAL A 1 100 ? -9.637 0.542 10.773 1.00 97.69 100 VAL A C 1
ATOM 754 O O . VAL A 1 100 ? -8.995 -0.210 11.504 1.00 97.69 100 VAL A O 1
ATOM 757 N N . ALA A 1 101 ? -9.247 0.840 9.530 1.00 97.56 101 ALA A N 1
ATOM 758 C CA . ALA A 1 101 ? -8.058 0.248 8.920 1.00 97.56 101 ALA A CA 1
ATOM 759 C C . ALA A 1 101 ? -6.773 0.667 9.643 1.00 97.56 101 ALA A C 1
ATOM 761 O O . ALA A 1 101 ? -5.930 -0.176 9.957 1.00 97.56 101 ALA A O 1
ATOM 762 N N . VAL A 1 102 ? -6.638 1.964 9.936 1.00 97.56 102 VAL A N 1
ATOM 763 C CA . VAL A 1 102 ? -5.452 2.504 10.598 1.00 97.56 102 VAL A CA 1
ATOM 764 C C . VAL A 1 102 ? -5.370 1.992 12.026 1.00 97.56 102 VAL A C 1
ATOM 766 O O . VAL A 1 102 ? -4.296 1.532 12.393 1.00 97.56 102 VAL A O 1
ATOM 769 N N . ASN A 1 103 ? -6.463 1.984 12.803 1.00 97.19 103 ASN A N 1
ATOM 770 C CA . ASN A 1 103 ? -6.456 1.518 14.199 1.00 97.19 103 ASN A CA 1
ATOM 771 C C . ASN A 1 103 ? -6.214 0.010 14.337 1.00 97.19 103 ASN A C 1
ATOM 773 O O . ASN A 1 103 ? -5.619 -0.428 15.323 1.00 97.19 103 ASN A O 1
ATOM 777 N N . ALA A 1 104 ? -6.626 -0.783 13.345 1.00 96.56 104 ALA A N 1
ATOM 778 C CA . ALA A 1 104 ? -6.439 -2.229 13.365 1.00 96.56 104 ALA A CA 1
ATOM 779 C C . ALA A 1 104 ? -4.965 -2.655 13.258 1.00 96.56 104 ALA A C 1
ATOM 781 O O . ALA A 1 104 ? -4.624 -3.767 13.662 1.00 96.56 104 ALA A O 1
ATOM 782 N N . LEU A 1 105 ? -4.079 -1.811 12.722 1.00 96.75 105 LEU A N 1
ATOM 783 C CA . LEU A 1 105 ? -2.652 -2.120 12.633 1.00 96.75 105 LEU A CA 1
ATOM 784 C C . LEU A 1 105 ? -1.962 -1.981 14.004 1.00 96.75 105 LEU A C 1
ATOM 786 O O . LEU A 1 105 ? -2.203 -1.006 14.713 1.00 96.75 105 LEU A O 1
ATOM 790 N N . PRO A 1 106 ? -1.078 -2.903 14.407 1.00 95.38 106 PRO A N 1
ATOM 791 C CA . PRO A 1 106 ? -0.212 -2.688 15.562 1.00 95.38 106 PRO A CA 1
ATOM 792 C C . PRO A 1 106 ? 0.846 -1.618 15.249 1.00 95.38 106 PRO A C 1
ATOM 794 O O . PRO A 1 106 ? 1.242 -1.435 14.096 1.00 95.38 106 PRO A O 1
ATOM 797 N N . LEU A 1 107 ? 1.350 -0.949 16.290 1.00 95.38 107 LEU A N 1
ATOM 798 C CA . LEU A 1 107 ? 2.323 0.144 16.162 1.00 95.38 107 LEU A CA 1
ATOM 799 C C . LEU A 1 107 ? 3.581 -0.254 15.371 1.00 95.38 107 LEU A C 1
ATOM 801 O O . LEU A 1 107 ? 4.071 0.525 14.560 1.00 95.38 107 LEU A O 1
ATOM 805 N N . SER A 1 108 ? 4.068 -1.485 15.549 1.00 94.94 108 SER A N 1
ATOM 806 C CA . SER A 1 108 ? 5.221 -1.999 14.803 1.00 94.94 108 SER A CA 1
ATOM 807 C C . SER A 1 108 ? 4.998 -1.986 13.290 1.00 94.94 108 SER A C 1
ATOM 809 O O . SER A 1 108 ? 5.892 -1.583 12.555 1.00 94.94 108 SER A O 1
ATOM 811 N N . LEU A 1 109 ? 3.802 -2.363 12.822 1.00 95.44 109 LEU A N 1
ATOM 812 C CA . LEU A 1 109 ? 3.483 -2.351 11.394 1.00 95.44 109 LEU A CA 1
ATOM 813 C C . LEU A 1 109 ? 3.287 -0.939 10.856 1.00 95.44 109 LEU A C 1
ATOM 815 O O . LEU A 1 109 ? 3.602 -0.705 9.696 1.00 95.44 109 LEU A O 1
ATOM 819 N N . LEU A 1 110 ? 2.822 0.008 11.677 1.00 96.44 110 LEU A N 1
ATOM 820 C CA . LEU A 1 110 ? 2.754 1.412 11.265 1.00 96.44 110 LEU A CA 1
ATOM 821 C C . LEU A 1 110 ? 4.150 1.975 10.976 1.00 96.44 110 LEU A C 1
ATOM 823 O O . LEU A 1 110 ? 4.324 2.636 9.960 1.00 96.44 110 LEU A O 1
ATOM 827 N N . HIS A 1 111 ? 5.143 1.668 11.819 1.00 96.06 111 HIS A N 1
ATOM 828 C CA . HIS A 1 111 ? 6.531 2.082 11.584 1.00 96.06 111 HIS A CA 1
ATOM 829 C C . HIS A 1 111 ? 7.153 1.423 10.350 1.00 96.06 111 HIS A C 1
ATOM 831 O O . HIS A 1 111 ? 7.976 2.041 9.681 1.00 96.06 111 HIS A O 1
ATOM 837 N N . THR A 1 112 ? 6.784 0.175 10.046 1.00 95.19 112 THR A N 1
ATOM 838 C CA . THR A 1 112 ? 7.231 -0.483 8.811 1.00 95.19 112 THR A CA 1
ATOM 839 C C . THR A 1 112 ? 6.555 0.115 7.580 1.00 95.19 112 THR A C 1
ATOM 841 O O . THR A 1 112 ? 7.215 0.312 6.568 1.00 95.19 112 THR A O 1
ATOM 844 N N . LEU A 1 113 ? 5.258 0.420 7.666 1.00 95.56 113 LEU A N 1
ATOM 845 C CA . LEU A 1 113 ? 4.479 0.977 6.561 1.00 95.56 113 LEU A CA 1
ATOM 846 C C . LEU A 1 113 ? 4.881 2.417 6.236 1.00 95.56 113 LEU A C 1
ATOM 848 O O . LEU A 1 113 ? 4.931 2.786 5.067 1.00 95.56 113 LEU A O 1
ATOM 852 N N . LEU A 1 114 ? 5.142 3.228 7.261 1.00 96.75 114 LEU A N 1
ATOM 853 C CA . LEU A 1 114 ? 5.574 4.611 7.115 1.00 96.75 114 LEU A CA 1
ATOM 854 C C . LEU A 1 114 ? 6.819 4.858 7.982 1.00 96.75 114 LEU A C 1
ATOM 856 O O . LEU A 1 114 ? 6.698 5.260 9.143 1.00 96.75 114 LEU A O 1
ATOM 860 N N . PRO A 1 115 ? 8.021 4.617 7.433 1.00 95.06 115 PRO A N 1
ATOM 861 C CA . PRO A 1 115 ? 9.269 4.930 8.113 1.00 95.06 115 PRO A CA 1
ATOM 862 C C . PRO A 1 115 ? 9.410 6.434 8.382 1.00 95.06 115 PRO A C 1
ATOM 864 O O . PRO A 1 115 ? 8.955 7.271 7.600 1.00 95.06 115 PRO A O 1
ATOM 867 N N . GLU A 1 116 ? 10.137 6.798 9.443 1.00 94.44 116 GLU A N 1
ATOM 868 C CA . GLU A 1 116 ? 10.345 8.208 9.820 1.00 94.44 116 GLU A CA 1
ATOM 869 C C . GLU A 1 116 ? 10.959 9.055 8.695 1.00 94.44 116 GLU A C 1
ATOM 871 O O . GLU A 1 116 ? 10.658 10.244 8.569 1.00 94.44 116 GLU A O 1
ATOM 876 N N . SER A 1 117 ? 11.784 8.441 7.840 1.00 94.62 117 SER A N 1
ATOM 877 C CA . SER A 1 117 ? 12.390 9.091 6.673 1.00 94.62 117 SER A CA 1
ATOM 878 C C . SER A 1 117 ? 11.371 9.605 5.656 1.00 94.62 117 SER A C 1
ATOM 880 O O . SER A 1 117 ? 11.677 10.532 4.906 1.00 94.62 117 SER A O 1
ATOM 882 N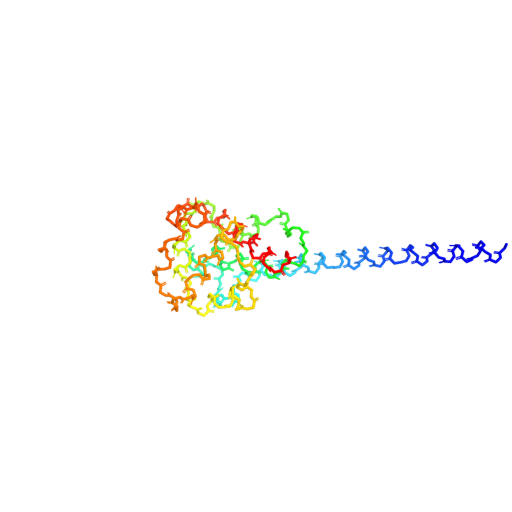 N . ASP A 1 118 ? 10.172 9.026 5.633 1.00 96.19 118 ASP A N 1
ATOM 883 C CA . ASP A 1 118 ? 9.118 9.359 4.679 1.00 96.19 118 ASP A CA 1
ATOM 884 C C . ASP A 1 118 ? 8.072 10.326 5.245 1.00 96.19 118 ASP A C 1
ATOM 886 O O . ASP A 1 118 ? 7.301 10.905 4.478 1.00 96.19 118 ASP A O 1
ATOM 890 N N . HIS A 1 119 ? 8.088 10.607 6.554 1.00 95.62 119 HIS A N 1
ATOM 891 C CA . HIS A 1 119 ? 7.164 11.559 7.184 1.00 95.62 119 HIS A CA 1
ATOM 892 C C . HIS A 1 119 ? 7.100 12.927 6.476 1.00 95.62 119 HIS A C 1
ATOM 894 O O . HIS A 1 119 ? 5.990 13.428 6.295 1.00 95.62 119 HIS A O 1
ATOM 900 N N . PRO A 1 120 ? 8.219 13.546 6.034 1.00 95.94 120 PRO A N 1
ATOM 901 C CA . PRO A 1 120 ? 8.172 14.852 5.370 1.00 95.94 120 PRO A CA 1
ATOM 902 C C . PRO A 1 120 ? 7.508 14.840 3.987 1.00 95.94 120 PRO A C 1
ATOM 904 O O . PRO A 1 120 ? 7.188 15.906 3.465 1.00 95.94 120 PRO A O 1
ATOM 907 N N . LYS A 1 121 ? 7.342 13.661 3.372 1.00 96.50 121 LYS A N 1
ATOM 908 C CA . LYS A 1 121 ? 6.722 13.498 2.049 1.00 96.50 121 LYS A CA 1
ATOM 909 C C . LYS A 1 121 ? 5.208 13.302 2.131 1.00 96.50 121 LYS A C 1
ATOM 911 O O . LYS A 1 121 ? 4.515 13.431 1.124 1.00 96.50 121 LYS A O 1
ATOM 916 N N . VAL A 1 122 ? 4.696 12.987 3.319 1.00 97.56 122 VAL A N 1
ATOM 917 C CA . VAL A 1 122 ? 3.266 12.815 3.565 1.00 97.56 122 VAL A CA 1
ATOM 918 C C . VAL A 1 122 ? 2.572 14.172 3.515 1.00 97.56 122 VAL A C 1
ATOM 920 O O . VAL A 1 122 ? 3.011 15.150 4.118 1.00 97.56 122 VAL A O 1
ATOM 923 N N . SER A 1 123 ? 1.461 14.226 2.791 1.00 96.44 123 SER A N 1
ATOM 924 C CA . SER A 1 123 ? 0.647 15.420 2.605 1.00 96.44 123 SER A CA 1
ATOM 925 C C . SER A 1 123 ? -0.821 15.091 2.869 1.00 96.44 123 SER A C 1
ATOM 927 O O . SER A 1 123 ? -1.362 14.185 2.238 1.00 96.44 123 SER A O 1
ATOM 929 N N . PRO A 1 124 ? -1.529 15.860 3.712 1.00 96.75 124 PRO A N 1
ATOM 930 C CA . PRO A 1 124 ? -2.952 15.634 3.965 1.00 96.75 124 PRO A CA 1
ATOM 931 C C . PRO A 1 124 ? -3.842 15.718 2.716 1.00 96.75 124 PRO A C 1
ATOM 933 O O . PRO A 1 124 ? -4.935 15.161 2.705 1.00 96.75 124 PRO A O 1
ATOM 936 N N . ALA A 1 125 ? -3.393 16.430 1.677 1.00 95.94 125 ALA A N 1
ATOM 937 C CA . ALA A 1 125 ? -4.164 16.645 0.455 1.00 95.94 125 ALA A CA 1
ATOM 938 C C . ALA A 1 125 ? -3.992 15.518 -0.574 1.00 95.94 125 ALA A C 1
ATOM 940 O O . ALA A 1 125 ? -4.920 15.232 -1.326 1.00 95.94 125 ALA A O 1
ATOM 941 N N . THR A 1 126 ? -2.806 14.907 -0.642 1.00 96.06 126 THR A N 1
ATOM 942 C CA . THR A 1 126 ? -2.475 13.892 -1.661 1.00 96.06 126 THR A CA 1
ATOM 943 C C . THR A 1 126 ? -2.306 12.497 -1.083 1.00 96.06 126 THR A C 1
ATOM 945 O O . THR A 1 126 ? -2.470 11.529 -1.816 1.00 96.06 126 THR A O 1
ATOM 948 N N . THR A 1 127 ? -1.999 12.393 0.210 1.00 97.94 127 THR A N 1
ATOM 949 C CA . THR A 1 127 ? -1.818 11.131 0.929 1.00 97.94 127 THR A CA 1
ATOM 950 C C . THR A 1 127 ? -2.595 11.110 2.255 1.00 97.94 127 THR A C 1
ATOM 952 O O . THR A 1 127 ? -1.988 11.035 3.329 1.00 97.94 127 THR A O 1
ATOM 955 N N . PRO A 1 128 ? -3.935 11.253 2.229 1.00 97.94 128 PRO A N 1
ATOM 956 C CA . PRO A 1 128 ? -4.746 11.306 3.444 1.00 97.94 128 PRO A CA 1
ATOM 957 C C . PRO A 1 128 ? -4.684 10.023 4.293 1.00 97.94 128 PRO A C 1
ATOM 959 O O . PRO A 1 128 ? -4.720 10.117 5.522 1.00 97.94 128 PRO A O 1
ATOM 962 N N . ILE A 1 129 ? -4.570 8.833 3.691 1.00 98.31 129 ILE A N 1
ATOM 963 C CA . ILE A 1 129 ? -4.440 7.572 4.442 1.00 98.31 129 ILE A CA 1
ATOM 964 C C . ILE A 1 129 ? -3.087 7.530 5.161 1.00 98.31 129 ILE A C 1
ATOM 966 O O . ILE A 1 129 ? -3.034 7.214 6.351 1.00 98.31 129 ILE A O 1
ATOM 970 N N . LEU A 1 130 ? -1.999 7.909 4.488 1.00 98.19 130 LEU A N 1
ATOM 971 C CA . LEU A 1 130 ? -0.679 7.985 5.126 1.00 98.19 130 LEU A CA 1
ATOM 972 C C . LEU A 1 130 ? -0.592 9.114 6.155 1.00 98.19 130 LEU A C 1
ATOM 974 O O . LEU A 1 130 ? 0.091 8.969 7.164 1.00 98.19 130 LEU A O 1
ATOM 978 N N . GLU A 1 131 ? -1.338 10.201 5.969 1.00 98.12 131 GLU A N 1
ATOM 979 C CA . GLU A 1 131 ? -1.490 11.245 6.982 1.00 98.12 131 GLU A CA 1
ATOM 980 C C . GLU A 1 131 ? -2.162 10.697 8.248 1.00 98.12 131 GLU A C 1
ATOM 982 O O . GLU A 1 131 ? -1.730 11.010 9.355 1.00 98.12 131 GLU A O 1
ATOM 987 N N . ALA A 1 132 ? -3.175 9.833 8.122 1.00 98.00 132 ALA A N 1
ATOM 988 C CA . ALA A 1 132 ? -3.765 9.162 9.281 1.00 98.00 132 ALA A CA 1
ATOM 989 C C . ALA A 1 132 ? -2.743 8.277 10.016 1.00 98.00 132 ALA A C 1
ATOM 991 O O . ALA A 1 132 ? -2.640 8.344 11.242 1.00 98.00 132 ALA A O 1
ATOM 992 N N . VAL A 1 133 ? -1.944 7.501 9.272 1.00 98.06 133 VAL A N 1
ATOM 993 C CA . VAL A 1 133 ? -0.850 6.688 9.834 1.00 98.06 133 VAL A CA 1
ATOM 994 C C . VAL A 1 133 ? 0.162 7.569 10.566 1.00 98.06 133 VAL A C 1
ATOM 996 O O . VAL A 1 133 ? 0.465 7.308 11.729 1.00 98.06 133 VAL A O 1
ATOM 999 N N . ARG A 1 134 ? 0.627 8.650 9.930 1.00 97.75 134 ARG A N 1
ATOM 1000 C CA . ARG A 1 134 ? 1.585 9.607 10.499 1.00 97.75 134 ARG A CA 1
ATOM 1001 C C . ARG A 1 134 ? 1.079 10.198 11.812 1.00 97.75 134 ARG A C 1
ATOM 1003 O O . ARG A 1 134 ? 1.801 10.199 12.801 1.00 97.75 134 ARG A O 1
ATOM 1010 N N . ARG A 1 135 ? -0.177 10.649 11.855 1.00 97.38 135 ARG A N 1
ATOM 1011 C CA . ARG A 1 135 ? -0.771 11.218 13.076 1.00 97.38 135 ARG A CA 1
ATOM 1012 C C . ARG A 1 135 ? -0.974 10.183 14.173 1.00 97.38 135 ARG A C 1
ATOM 1014 O O . ARG A 1 135 ? -0.850 10.519 15.346 1.00 97.38 135 ARG A O 1
ATOM 1021 N N . ARG A 1 136 ? -1.267 8.928 13.822 1.00 97.00 136 ARG A N 1
ATOM 1022 C CA . ARG A 1 136 ? -1.324 7.836 14.800 1.00 97.00 136 ARG A CA 1
ATOM 1023 C C . ARG A 1 136 ? 0.057 7.520 15.378 1.00 97.00 136 ARG A C 1
ATOM 1025 O O . ARG A 1 136 ? 0.156 7.264 16.575 1.00 97.00 136 ARG A O 1
ATOM 1032 N N . LEU A 1 137 ? 1.110 7.586 14.561 1.00 97.19 137 LEU A N 1
ATOM 1033 C CA . LEU A 1 137 ? 2.497 7.466 15.019 1.00 97.19 137 LEU A CA 1
ATOM 1034 C C . LEU A 1 137 ? 2.892 8.612 15.970 1.00 97.19 137 LEU A C 1
ATOM 1036 O O . LEU A 1 137 ? 3.521 8.348 16.986 1.00 97.19 137 LEU A O 1
ATOM 1040 N N . GLU A 1 138 ? 2.468 9.856 15.706 1.00 95.19 138 GLU A N 1
ATOM 1041 C CA . GLU A 1 138 ? 2.750 11.026 16.569 1.00 95.19 138 GLU A CA 1
ATOM 1042 C C . GLU A 1 138 ? 2.215 10.900 18.003 1.00 95.19 138 GLU A C 1
ATOM 1044 O O . GLU A 1 138 ? 2.708 11.574 18.906 1.00 95.19 138 GLU A O 1
ATOM 1049 N N . ILE A 1 139 ? 1.193 10.068 18.210 1.00 95.25 139 ILE A N 1
ATOM 1050 C CA . ILE A 1 139 ? 0.584 9.820 19.521 1.00 95.25 139 ILE A CA 1
ATOM 1051 C C . ILE A 1 139 ? 0.849 8.396 20.023 1.00 95.25 139 ILE A C 1
ATOM 1053 O O . ILE A 1 139 ? 0.026 7.824 20.740 1.00 95.25 139 ILE A O 1
ATOM 1057 N N . ASP A 1 140 ? 1.978 7.808 19.619 1.00 93.44 140 ASP A N 1
ATOM 1058 C CA . ASP A 1 140 ? 2.452 6.491 20.059 1.00 93.44 140 ASP A CA 1
ATOM 1059 C C . ASP A 1 140 ? 1.420 5.364 19.850 1.00 93.44 140 ASP A C 1
ATOM 1061 O O . ASP A 1 140 ? 1.254 4.465 20.677 1.00 93.44 140 ASP A O 1
ATOM 1065 N N . GLY A 1 141 ? 0.678 5.411 18.738 1.00 88.50 141 GLY A N 1
ATOM 1066 C CA . GLY A 1 141 ? -0.282 4.370 18.362 1.00 88.50 141 GLY A CA 1
ATOM 1067 C C . GLY A 1 141 ? -1.665 4.487 19.008 1.00 88.50 141 GLY A C 1
ATOM 1068 O O . GLY A 1 141 ? -2.515 3.629 18.761 1.00 88.50 141 GLY A O 1
ATOM 1069 N N . GLN A 1 142 ? -1.918 5.524 19.810 1.00 89.88 142 GLN A N 1
ATOM 1070 C CA . GLN A 1 142 ? -3.224 5.751 20.435 1.00 89.88 142 GLN A CA 1
ATOM 1071 C C . GLN A 1 142 ? -4.307 6.104 19.399 1.00 89.88 142 GLN A C 1
ATOM 1073 O O . GLN A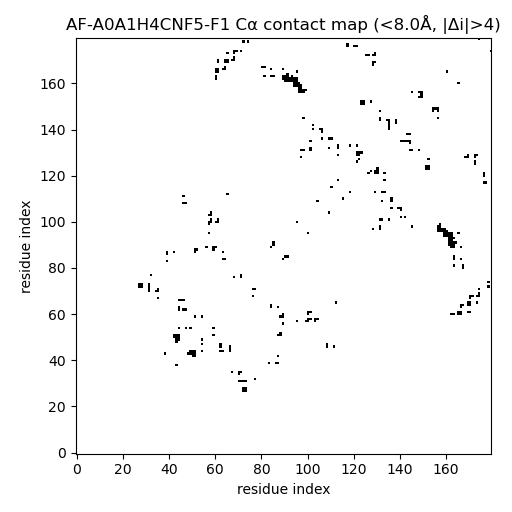 1 142 ? -4.011 6.589 18.312 1.00 89.88 142 GLN A O 1
ATOM 1078 N N . ASP A 1 143 ? -5.583 5.909 19.739 1.00 89.12 143 ASP A N 1
ATOM 1079 C CA . ASP A 1 143 ? -6.707 6.107 18.801 1.00 89.12 143 ASP A CA 1
ATOM 1080 C C . ASP A 1 143 ? -7.152 7.585 18.669 1.00 89.12 143 ASP A C 1
ATOM 1082 O O . ASP A 1 143 ? -8.048 7.916 17.895 1.00 89.12 143 ASP A O 1
ATOM 1086 N N . GLY A 1 144 ? -6.521 8.507 19.408 1.00 90.94 144 GLY A N 1
ATOM 1087 C CA . GLY A 1 144 ? -6.879 9.934 19.458 1.00 90.94 144 GLY A CA 1
ATOM 1088 C C . GLY A 1 144 ? -6.450 10.786 18.251 1.00 90.94 144 GLY A C 1
ATOM 1089 O O . GLY A 1 144 ? -6.625 12.004 18.276 1.00 90.94 144 GLY A O 1
ATOM 1090 N N . TRP A 1 145 ? -5.883 10.189 17.199 1.00 94.56 145 TRP A N 1
ATOM 1091 C CA . TRP A 1 145 ? -5.276 10.905 16.063 1.00 94.56 145 TRP A CA 1
ATOM 1092 C C . TRP A 1 145 ? -6.310 11.552 15.135 1.00 94.56 145 TRP A C 1
ATOM 1094 O O . TRP A 1 145 ? -5.987 12.446 14.349 1.00 94.56 145 TRP A O 1
ATOM 1104 N N . THR A 1 146 ? -7.567 11.120 15.234 1.00 95.81 146 THR A N 1
ATOM 1105 C CA . THR A 1 146 ? -8.687 11.595 14.411 1.00 95.81 146 THR A CA 1
ATOM 1106 C C . THR A 1 146 ? -9.019 13.068 14.671 1.00 95.81 146 THR A C 1
ATOM 1108 O O . THR A 1 146 ? -9.566 13.746 13.798 1.00 95.81 146 THR A O 1
ATOM 1111 N N . VAL A 1 147 ? -8.632 13.618 15.832 1.00 93.69 147 VAL A N 1
ATOM 1112 C CA . VAL A 1 147 ? -8.885 15.019 16.205 1.00 93.69 147 VAL A CA 1
ATOM 1113 C C . VAL A 1 147 ? -8.245 15.968 15.191 1.00 93.69 147 VAL A C 1
ATOM 1115 O O . VAL A 1 147 ? -7.025 16.058 15.071 1.00 93.69 147 VAL A O 1
ATOM 1118 N N . GLY A 1 148 ? -9.075 16.694 14.442 1.00 91.81 148 GLY A N 1
ATOM 1119 C CA . GLY A 1 148 ? -8.635 17.638 13.411 1.00 91.81 148 GLY A CA 1
ATOM 1120 C C . GLY A 1 148 ? -8.214 17.000 12.082 1.00 91.81 148 GLY A C 1
ATOM 1121 O O . GLY A 1 148 ? -7.961 17.743 11.140 1.00 91.81 148 GLY A O 1
ATOM 1122 N N . TRP A 1 149 ? -8.188 15.664 11.961 1.00 97.00 149 TRP A N 1
ATOM 1123 C CA . TRP A 1 149 ? -7.773 14.993 10.717 1.00 97.00 149 TRP A CA 1
ATOM 1124 C C . TRP A 1 149 ? -8.767 15.301 9.597 1.00 97.00 149 TRP A C 1
ATOM 1126 O O . TRP A 1 149 ? -8.361 15.688 8.502 1.00 97.00 149 TRP A O 1
ATOM 1136 N N . ASP A 1 150 ? -10.066 15.257 9.916 1.00 96.81 150 ASP A N 1
ATOM 1137 C CA . ASP A 1 150 ? -11.132 15.567 8.959 1.00 96.81 150 ASP A CA 1
ATOM 1138 C C . ASP A 1 150 ? -11.021 16.988 8.408 1.00 96.81 150 ASP A C 1
ATOM 1140 O O . ASP A 1 150 ? -11.244 17.241 7.227 1.00 96.81 150 ASP A O 1
ATOM 1144 N N . SER A 1 151 ? -10.649 17.936 9.272 1.00 96.31 151 SER A N 1
ATOM 1145 C CA . SER A 1 151 ? -10.537 19.342 8.893 1.00 96.31 151 SER A CA 1
ATOM 1146 C C . SER A 1 151 ? -9.356 19.603 7.963 1.00 96.31 151 SER A C 1
ATOM 1148 O O . SER A 1 151 ? -9.435 20.519 7.150 1.00 96.31 151 SER A O 1
ATOM 1150 N N . VAL A 1 152 ? -8.255 18.866 8.120 1.00 96.56 152 VAL A N 1
ATOM 1151 C CA . VAL A 1 152 ? -7.026 19.088 7.346 1.00 96.56 152 VAL A CA 1
ATOM 1152 C C . VAL A 1 152 ? -7.077 18.339 6.013 1.00 96.56 152 VAL A C 1
ATOM 1154 O O . VAL A 1 152 ? -6.633 18.873 5.001 1.00 96.56 152 VAL A O 1
ATOM 1157 N N . THR A 1 153 ? -7.646 17.131 5.993 1.00 96.56 153 THR A N 1
ATOM 1158 C CA . THR A 1 153 ? -7.782 16.322 4.767 1.00 96.56 153 THR A CA 1
ATOM 1159 C C . THR A 1 153 ? -9.032 16.665 3.955 1.00 96.56 153 THR A C 1
ATOM 1161 O O . THR A 1 153 ? -9.081 16.406 2.755 1.00 96.56 153 THR A O 1
ATOM 1164 N N . GLY A 1 154 ? -10.063 17.234 4.591 1.00 95.81 154 GLY A N 1
ATOM 1165 C CA . GLY A 1 154 ? -11.376 17.445 3.978 1.00 95.81 154 GLY A CA 1
ATOM 1166 C C . GLY A 1 154 ? -12.197 16.159 3.808 1.00 95.81 154 GLY A C 1
ATOM 1167 O O . GLY A 1 154 ? -13.234 16.186 3.146 1.00 95.81 154 GLY A O 1
ATOM 1168 N N . LEU A 1 155 ? -11.748 15.041 4.386 1.00 95.50 155 LEU A N 1
ATOM 1169 C CA . LEU A 1 155 ? -12.411 13.736 4.346 1.00 95.50 155 LEU A CA 1
ATOM 1170 C C . LEU A 1 155 ? -12.971 13.390 5.726 1.00 95.50 155 LEU A C 1
ATOM 1172 O O . LEU A 1 155 ? -12.434 13.822 6.733 1.00 95.50 155 LEU A O 1
ATOM 1176 N N . ALA A 1 156 ? -14.026 12.580 5.806 1.00 96.69 156 ALA A N 1
ATOM 1177 C CA . ALA A 1 156 ? -14.484 12.070 7.099 1.00 96.69 156 ALA A CA 1
ATOM 1178 C C . ALA A 1 156 ? -13.761 10.754 7.431 1.00 96.69 156 ALA A C 1
ATOM 1180 O O . ALA A 1 156 ? -13.905 9.779 6.699 1.00 96.69 156 ALA A O 1
ATOM 1181 N N . HIS A 1 157 ? -13.035 10.684 8.553 1.00 96.12 157 HIS A N 1
ATOM 1182 C CA . HIS A 1 157 ? -12.284 9.487 8.981 1.00 96.12 157 HIS A CA 1
ATOM 1183 C C . HIS A 1 157 ? -13.158 8.229 9.127 1.00 96.12 157 HIS A C 1
ATOM 1185 O O . HIS A 1 157 ? -12.673 7.108 8.959 1.00 96.12 157 HIS A O 1
ATOM 1191 N N . LYS A 1 158 ? -14.456 8.423 9.405 1.00 97.00 158 LYS A N 1
ATOM 1192 C CA . LYS A 1 158 ? -15.495 7.382 9.506 1.00 97.00 158 LYS A CA 1
ATOM 1193 C C . LYS A 1 158 ? -16.205 7.069 8.195 1.00 97.00 158 LYS A C 1
ATOM 1195 O O . LYS A 1 158 ? -17.047 6.176 8.172 1.00 97.00 158 LYS A O 1
ATOM 1200 N N . GLN A 1 159 ? -15.918 7.798 7.120 1.00 96.12 159 GLN A N 1
ATOM 1201 C CA . GLN A 1 159 ? -16.496 7.488 5.822 1.00 96.12 159 GLN A CA 1
ATOM 1202 C C . GLN A 1 159 ? -16.015 6.113 5.378 1.00 96.12 159 GLN A C 1
ATOM 1204 O O . GLN A 1 159 ? -14.816 5.855 5.275 1.00 96.12 159 GLN A O 1
ATOM 1209 N N . GLU A 1 160 ? -16.970 5.233 5.110 1.00 96.62 160 GLU A N 1
ATOM 1210 C CA . GLU A 1 160 ? -16.669 3.902 4.624 1.00 96.62 160 GLU A CA 1
ATOM 1211 C C . GLU A 1 160 ? -16.499 3.902 3.106 1.00 96.62 160 GLU A C 1
ATOM 1213 O O . GLU A 1 160 ? -17.252 4.529 2.354 1.00 96.62 160 GLU A O 1
ATOM 1218 N N . LEU A 1 161 ? -15.508 3.145 2.658 1.00 95.94 161 LEU A N 1
ATOM 1219 C CA . LEU A 1 161 ? -15.216 2.860 1.264 1.00 95.94 161 LEU A CA 1
ATOM 1220 C C . LEU A 1 161 ? -15.172 1.341 1.105 1.00 95.94 161 LEU A C 1
ATOM 1222 O O . LEU A 1 161 ? -14.889 0.622 2.062 1.00 95.94 161 LEU A O 1
ATOM 1226 N N . SER A 1 162 ? -15.380 0.834 -0.110 1.00 97.81 162 SER A N 1
ATOM 1227 C CA . SER A 1 162 ? -15.073 -0.576 -0.365 1.00 97.81 162 SER A CA 1
ATOM 1228 C C . SER A 1 162 ? -13.596 -0.836 -0.056 1.00 97.81 162 SER A C 1
ATOM 1230 O O . SER A 1 162 ? -12.750 -0.061 -0.515 1.00 97.81 162 SER A O 1
ATOM 1232 N N . ALA A 1 163 ? -13.283 -1.938 0.616 1.00 97.94 163 ALA A N 1
ATOM 1233 C CA . ALA A 1 163 ? -11.923 -2.341 0.958 1.00 97.94 163 ALA A CA 1
ATOM 1234 C C . ALA A 1 163 ? -10.994 -2.371 -0.265 1.00 97.94 163 ALA A C 1
ATOM 1236 O O . ALA A 1 163 ? -9.846 -1.948 -0.174 1.00 97.94 163 ALA A O 1
ATOM 1237 N N . LEU A 1 164 ? -11.506 -2.764 -1.437 1.00 98.25 164 LEU A N 1
ATOM 1238 C CA . LEU A 1 164 ? -10.747 -2.704 -2.688 1.00 98.25 164 LEU A CA 1
ATOM 1239 C C . LEU A 1 164 ? -10.327 -1.274 -3.067 1.00 98.25 164 LEU A C 1
ATOM 1241 O O . LEU A 1 164 ? -9.150 -1.032 -3.310 1.00 98.25 164 LEU A O 1
ATOM 1245 N N . LYS A 1 165 ? -11.261 -0.313 -3.076 1.00 97.94 165 LYS A N 1
ATOM 1246 C CA . LYS A 1 165 ? -10.935 1.102 -3.341 1.00 97.94 165 LYS A CA 1
ATOM 1247 C C . LYS A 1 165 ? -9.985 1.669 -2.294 1.00 97.94 165 LYS A C 1
ATOM 1249 O O . LYS A 1 165 ? -9.067 2.389 -2.660 1.00 97.94 165 LYS A O 1
ATOM 1254 N N . PHE A 1 166 ? -10.191 1.325 -1.022 1.00 98.38 166 PHE A N 1
ATOM 1255 C CA . PHE A 1 166 ? -9.292 1.726 0.055 1.00 98.38 166 PHE A CA 1
ATOM 1256 C C . PHE A 1 166 ? -7.861 1.244 -0.215 1.00 98.38 166 PHE A C 1
ATOM 1258 O O . PHE A 1 166 ? -6.932 2.045 -0.187 1.00 98.38 166 PHE A O 1
ATOM 1265 N N . ALA A 1 167 ? -7.689 -0.039 -0.545 1.00 98.44 167 ALA A N 1
ATOM 1266 C CA . ALA A 1 167 ? -6.388 -0.620 -0.863 1.00 98.44 167 ALA A CA 1
ATOM 1267 C C . ALA A 1 167 ? -5.744 0.028 -2.099 1.00 98.44 167 ALA A C 1
ATOM 1269 O O . ALA A 1 167 ? -4.555 0.323 -2.088 1.00 98.44 167 ALA A O 1
ATOM 1270 N N . GLN A 1 168 ? -6.521 0.304 -3.153 1.00 98.06 168 GLN A N 1
ATOM 1271 C CA . GLN A 1 168 ? -6.017 1.008 -4.337 1.00 98.06 168 GLN A CA 1
ATOM 1272 C C . GLN A 1 168 ? -5.546 2.429 -4.006 1.00 98.06 168 GLN A C 1
ATOM 1274 O O . GLN A 1 168 ? -4.488 2.840 -4.474 1.00 98.06 168 GLN A O 1
ATOM 1279 N N . SER A 1 169 ? -6.308 3.172 -3.198 1.00 97.69 169 SER A N 1
ATOM 1280 C CA . SER A 1 169 ? -5.906 4.499 -2.728 1.00 97.69 169 SER A CA 1
ATOM 1281 C C . SER A 1 169 ? -4.630 4.422 -1.895 1.00 97.69 169 SER A C 1
ATOM 1283 O O . SER A 1 169 ? -3.675 5.118 -2.214 1.00 97.69 169 SER A O 1
ATOM 1285 N N . ALA A 1 170 ? -4.569 3.522 -0.909 1.00 98.19 170 ALA A N 1
ATOM 1286 C CA . ALA A 1 170 ? -3.381 3.330 -0.081 1.00 98.19 170 ALA A CA 1
ATOM 1287 C C . ALA A 1 170 ? -2.143 2.987 -0.925 1.00 98.19 170 ALA A C 1
ATOM 1289 O O . ALA A 1 170 ? -1.094 3.597 -0.747 1.00 98.19 170 ALA A O 1
ATOM 1290 N N . PHE A 1 171 ? -2.279 2.076 -1.893 1.00 98.19 171 PHE A N 1
ATOM 1291 C CA . PHE A 1 171 ? -1.209 1.701 -2.819 1.00 98.19 171 PHE A CA 1
ATOM 1292 C C . PHE A 1 171 ? -0.659 2.911 -3.588 1.00 98.19 171 PHE A C 1
ATOM 1294 O O . PHE A 1 171 ? 0.553 3.085 -3.687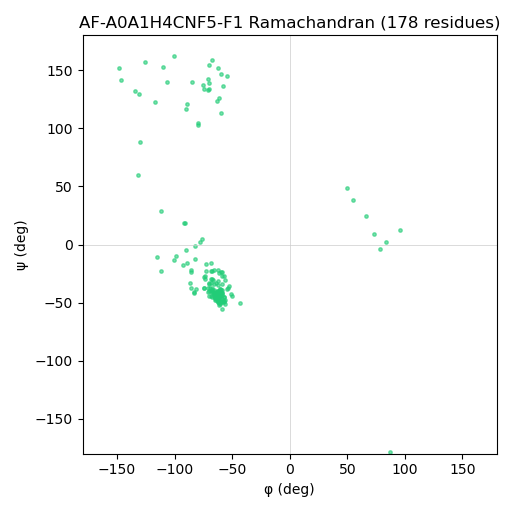 1.00 98.19 171 PHE A O 1
ATOM 1301 N N . LEU A 1 172 ? -1.542 3.768 -4.111 1.00 96.94 172 LEU A N 1
ATOM 1302 C CA . LEU A 1 172 ? -1.135 4.966 -4.849 1.00 96.94 172 LEU A CA 1
ATOM 1303 C C . LEU A 1 172 ? -0.458 6.001 -3.945 1.00 96.94 172 LEU A C 1
ATOM 1305 O O . LEU A 1 172 ? 0.513 6.623 -4.367 1.00 96.94 172 LEU A O 1
ATOM 1309 N N . GLU A 1 173 ? -0.944 6.179 -2.716 1.00 97.88 173 GLU A N 1
ATOM 1310 C CA . GLU A 1 173 ? -0.312 7.075 -1.744 1.00 97.88 173 GLU A CA 1
ATOM 1311 C C . GLU A 1 173 ? 1.100 6.604 -1.374 1.00 97.88 173 GLU A C 1
ATOM 1313 O O . GLU A 1 173 ? 2.030 7.408 -1.349 1.00 97.88 173 GLU A O 1
ATOM 1318 N N . LEU A 1 174 ? 1.272 5.299 -1.146 1.00 97.31 174 LEU A N 1
ATOM 1319 C CA . LEU A 1 174 ? 2.566 4.679 -0.850 1.00 97.31 174 LEU A CA 1
ATOM 1320 C C . LEU A 1 174 ? 3.545 4.827 -2.018 1.00 97.31 174 LEU A C 1
ATOM 1322 O O . LEU A 1 174 ? 4.685 5.248 -1.820 1.00 97.31 174 LEU A O 1
ATOM 1326 N N . LEU A 1 175 ? 3.089 4.574 -3.249 1.00 95.31 175 LEU A N 1
ATOM 1327 C CA . LEU A 1 175 ? 3.901 4.820 -4.441 1.00 95.31 175 LEU A CA 1
ATOM 1328 C C . LEU A 1 175 ? 4.296 6.288 -4.585 1.00 95.31 175 LEU A C 1
ATOM 1330 O O . LEU A 1 175 ? 5.439 6.569 -4.940 1.00 95.31 175 LEU A O 1
ATOM 1334 N N . LEU A 1 176 ? 3.379 7.219 -4.311 1.00 95.12 176 LEU A N 1
ATOM 1335 C CA . LEU A 1 176 ? 3.659 8.650 -4.386 1.00 95.12 176 LEU A CA 1
ATOM 1336 C C . LEU A 1 176 ? 4.733 9.065 -3.373 1.00 95.12 176 LEU A C 1
ATOM 1338 O O . LEU A 1 176 ? 5.625 9.828 -3.714 1.00 95.12 176 LEU A O 1
ATOM 1342 N N . VAL A 1 177 ? 4.688 8.544 -2.147 1.00 95.31 177 VAL A N 1
ATOM 1343 C CA . VAL A 1 177 ? 5.705 8.832 -1.121 1.00 95.31 177 VAL A CA 1
ATOM 1344 C C . VAL A 1 177 ? 7.061 8.209 -1.465 1.00 95.31 177 VAL A C 1
ATOM 1346 O O . VAL A 1 177 ? 8.111 8.810 -1.209 1.00 95.31 177 VAL A O 1
ATOM 1349 N N . ARG A 1 178 ? 7.072 7.009 -2.052 1.00 92.25 178 ARG A N 1
ATOM 1350 C CA . ARG A 1 178 ? 8.325 6.298 -2.322 1.00 92.25 178 ARG A CA 1
ATOM 1351 C C . ARG A 1 178 ? 9.009 6.735 -3.617 1.00 92.25 178 ARG A C 1
ATOM 1353 O O . ARG A 1 178 ? 10.232 6.854 -3.633 1.00 92.25 178 ARG A O 1
ATOM 1360 N N . LEU A 1 179 ? 8.242 6.948 -4.687 1.00 88.12 179 LEU A N 1
ATOM 1361 C CA . LEU A 1 179 ? 8.750 7.189 -6.046 1.00 88.12 179 LEU A CA 1
ATOM 1362 C C . LEU A 1 179 ? 8.424 8.583 -6.607 1.00 88.12 179 LEU A C 1
ATOM 1364 O O . LEU A 1 179 ? 8.924 8.914 -7.685 1.00 88.12 179 LEU A O 1
ATOM 1368 N N . GLY A 1 180 ? 7.553 9.347 -5.939 1.00 78.12 180 GLY A N 1
ATOM 1369 C CA . GLY A 1 180 ? 7.116 10.681 -6.367 1.00 78.12 180 GLY A CA 1
ATOM 1370 C C . GLY A 1 180 ? 8.039 11.826 -5.980 1.00 78.12 180 GLY A C 1
ATOM 1371 O O . GLY A 1 180 ? 9.027 11.611 -5.240 1.00 78.12 180 GLY A O 1
#

Radius of gyration: 20.64 Å; Cα contacts (8 Å, |Δi|>4): 205; chains: 1; bounding box: 55×37×65 Å